Protein AF-0000000066667361 (afdb_homodimer)

Organism: Nocardia brasiliensis (strain ATCC 700358 / HUJEG-1) (NCBI:txid1133849)

Nearest PDB structures (foldseek):
  3crj-assembly1_B  TM=7.802E-01  e=1.945E-03  Haloarcula marismortui ATCC 43049
  6ho0-assembly1_A-2  TM=7.568E-01  e=1.945E-03  Mycobacterium tuberculosis H37Rv
  2q24-assembly1_B  TM=6.616E-01  e=4.080E-03  Streptomyces coelicolor A3(2)
  3vpr-assembly2_D  TM=6.464E-01  e=4.503E-03  Thermus thermophilus HB8
  4gct-assembly1_A  TM=7.715E-01  e=5.318E-02  Vibrio cholerae O1 biovar El Tor str. N16961

Radius of gyration: 20.18 Å; Cα contacts (8 Å, |Δi|>4): 434; chains: 2; bounding box: 47×64×43 Å

Solvent-accessible surface area (backbone atoms only — not comparable to full-atom values): 17750 Å² total; per-residue (Å²): 139,79,68,80,59,44,75,67,56,59,51,44,43,54,30,36,33,63,64,67,34,53,64,74,46,44,65,66,68,31,89,37,76,60,47,45,52,49,49,52,48,50,51,49,51,52,54,52,48,49,46,68,72,62,44,74,83,70,54,23,58,57,30,45,45,46,43,56,46,45,51,42,51,52,49,60,73,34,57,40,54,52,54,48,49,34,39,45,67,45,63,64,48,100,58,67,54,36,59,54,51,49,52,54,28,48,56,45,26,52,31,50,50,44,14,48,74,70,66,41,48,32,87,89,71,58,64,68,40,19,49,40,48,55,6,22,55,51,17,33,49,52,45,28,74,52,20,85,88,43,52,48,69,74,39,41,61,46,42,39,45,40,67,42,59,19,43,43,97,138,80,70,79,62,45,77,65,55,58,51,45,44,54,28,35,34,63,61,68,33,52,62,74,47,44,67,66,67,31,88,37,74,59,48,45,52,49,50,49,48,50,52,48,52,52,53,52,48,50,46,67,75,61,44,74,83,72,55,23,58,58,30,46,46,44,42,56,47,44,49,42,50,52,48,59,73,34,57,40,54,53,53,48,50,34,40,45,66,46,63,63,48,101,58,68,53,36,59,54,50,48,52,54,29,47,54,44,26,51,30,50,51,42,13,50,75,68,66,42,48,32,88,89,71,58,65,67,40,19,48,38,46,55,7,22,55,49,17,33,49,53,44,28,74,51,20,86,87,42,52,49,69,76,39,41,60,47,42,39,47,39,67,42,59,20,43,43,97

Foldseek 3Di:
DPPPCDPLNVLLLVLCVLLVNDSVVCVVPQVDSLSSLVVLVVSLLVQLVVQLVPLDDDFLLSSVLSSLLSNLVVCLVRVSSLVSVVVCVVVVHPDPVVVSLVVQLVSNQVSVVRNVVVVFFDPPDHSVLSNVLVVVLSVLSVCVVVDVVRHSNVCSVVSSCCSRVVGTD/DCPPCDPLNVLLLVLCVLLVNDSVVCVVPQVDSLSSLVVLVVSLLVQLVVQLVPLDDDFLLSSVLSSLLSNLVVCLVRVSSLVSVVVCVVVVHPDPVVVSLVVQLVSNQVSVVRNVVVVFFDPPDHSVLSNVLVVVLSVLSVCVVVDVVRHSNVCSVVSSCCSRVVGTD

Secondary structure (DSSP, 8-state):
------HHHHHHHHHHHHTT--HHHHHHH-SSHHHHHHHHHHHHHHHHHHHHHT--SS-HHHHHHHHHHHHHHHHHH-HHHHHHHHHHHHH--SS-HHHHHHHHHHHHHHHHHHHHHTT-BPTT--THHHHHHHHHHHHHHHHHHH-TT--TGGGHHHHHHHHTGGGB-/------HHHHHHHHHHHHTT--HHHHHHH-SSHHHHHHHHHHHHHHHHHHHHHT--SS-HHHHHHHHHHHHHHHHHH-HHHHHHHHHHHHH--SS-HHHHHHHHHHHHHHHHHHHHHTT-BPTT--THHHHHHHHHHHHHHHHHHH-TT--TGGGHHHHHHHHTGGGB-

Structure (mmCIF, N/CA/C/O backbone):
data_AF-0000000066667361-model_v1
#
loop_
_entity.id
_entity.type
_entity.pdbx_description
1 polymer 'Transcriptional regulator'
#
loop_
_atom_site.group_PDB
_atom_site.id
_atom_site.type_symbol
_atom_site.label_atom_id
_atom_site.label_alt_id
_atom_site.label_comp_id
_atom_site.label_asym_id
_atom_site.label_entity_id
_atom_site.label_seq_id
_atom_site.pdbx_PDB_ins_code
_atom_site.Cartn_x
_atom_site.Cartn_y
_atom_site.Cartn_z
_atom_site.occupancy
_atom_site.B_iso_or_equiv
_atom_site.auth_seq_id
_atom_site.auth_comp_id
_atom_site.auth_asym_id
_atom_site.auth_atom_id
_atom_site.pdbx_PDB_model_num
ATOM 1 N N . MET A 1 1 ? 2.643 33.094 24.469 1 21.34 1 MET A N 1
ATOM 2 C CA . MET A 1 1 ? 2.158 33.25 23.094 1 21.34 1 MET A CA 1
ATOM 3 C C . MET A 1 1 ? 2.682 32.094 22.219 1 21.34 1 MET A C 1
ATOM 5 O O . MET A 1 1 ? 2.512 32.125 21 1 21.34 1 MET A O 1
ATOM 9 N N . PHE A 1 2 ? 3.852 31.516 22.547 1 27.09 2 PHE A N 1
ATOM 10 C CA . PHE A 1 2 ? 4.797 30.438 22.25 1 27.09 2 PHE A CA 1
ATOM 11 C C . PHE A 1 2 ? 4.07 29.125 22.047 1 27.09 2 PHE A C 1
ATOM 13 O O . PHE A 1 2 ? 4.691 28.109 21.703 1 27.09 2 PHE A O 1
ATOM 20 N N . ALA A 1 3 ? 2.936 29.031 22.641 1 28.66 3 ALA A N 1
ATOM 21 C CA . ALA A 1 3 ? 2.279 27.797 23.062 1 28.66 3 ALA A CA 1
ATOM 22 C C . ALA A 1 3 ? 1.845 26.969 21.859 1 28.66 3 ALA A C 1
ATOM 24 O O . ALA A 1 3 ? 1.757 25.734 21.938 1 28.66 3 ALA A O 1
ATOM 25 N N . SER A 1 4 ? 1 27.547 21.141 1 29.33 4 SER A N 1
ATOM 26 C CA . SER A 1 4 ? 0.194 26.766 20.219 1 29.33 4 SER A CA 1
ATOM 27 C C . SER A 1 4 ? 1.062 26.125 19.141 1 29.33 4 SER A C 1
ATOM 29 O O . SER A 1 4 ? 0.908 26.438 17.953 1 29.33 4 SER A O 1
ATOM 31 N N . LYS A 1 5 ? 2.355 26.062 19.344 1 35.16 5 LYS A N 1
ATOM 32 C CA . LYS A 1 5 ? 3.408 25.422 18.562 1 35.16 5 LYS A CA 1
ATOM 33 C C . LYS A 1 5 ? 2.971 24.031 18.094 1 35.16 5 LYS A C 1
ATOM 35 O O . LYS A 1 5 ? 2.746 23.141 18.906 1 35.16 5 LYS A O 1
ATOM 40 N N . GLY A 1 6 ? 1.997 24.062 17.266 1 32.56 6 GLY A N 1
ATOM 41 C CA . GLY A 1 6 ? 1.158 22.969 16.797 1 32.56 6 GLY A CA 1
ATOM 42 C C . GLY A 1 6 ? 1.906 21.672 16.656 1 32.56 6 GLY A C 1
ATOM 43 O O . GLY A 1 6 ? 3.139 21.641 16.672 1 32.56 6 GLY A O 1
ATOM 44 N N . PHE A 1 7 ? 1.275 20.609 17.141 1 36.53 7 PHE A N 1
ATOM 45 C CA . PHE A 1 7 ? 1.725 19.234 17.109 1 36.53 7 PHE A CA 1
ATOM 46 C C . PHE A 1 7 ? 2.709 19.016 15.961 1 36.53 7 PHE A C 1
ATOM 48 O O . PHE A 1 7 ? 3.623 18.188 16.078 1 36.53 7 PHE A O 1
ATOM 55 N N . ALA A 1 8 ? 2.602 19.828 14.914 1 40.72 8 ALA A N 1
ATOM 56 C CA . ALA A 1 8 ? 3.477 19.766 13.75 1 40.72 8 ALA A CA 1
ATOM 57 C C . ALA A 1 8 ? 4.902 20.172 14.109 1 40.72 8 ALA A C 1
ATOM 59 O O . ALA A 1 8 ? 5.863 19.578 13.617 1 40.72 8 ALA A O 1
ATOM 60 N N . ALA A 1 9 ? 5.039 21.234 14.883 1 41.84 9 ALA A N 1
ATOM 61 C CA . ALA A 1 9 ? 6.371 21.766 15.156 1 41.84 9 ALA A CA 1
ATOM 62 C C . ALA A 1 9 ? 7.184 20.781 16 1 41.84 9 ALA A C 1
ATOM 64 O O . ALA A 1 9 ? 8.367 20.562 15.734 1 41.84 9 ALA A O 1
ATOM 65 N N . ALA A 1 10 ? 6.625 20.438 17.062 1 44.38 10 ALA A N 1
ATOM 66 C CA . ALA A 1 10 ? 7.379 19.594 17.984 1 44.38 10 ALA A CA 1
ATOM 67 C C . ALA A 1 10 ? 7.738 18.25 17.359 1 44.38 10 ALA A C 1
ATOM 69 O O . ALA A 1 10 ? 8.828 17.734 17.562 1 44.38 10 ALA A O 1
ATOM 70 N N . ARG A 1 11 ? 6.773 17.625 16.656 1 48.62 11 ARG A N 1
ATOM 71 C CA . ARG A 1 11 ? 7.008 16.328 16.016 1 48.62 11 ARG A CA 1
ATOM 72 C C . ARG A 1 11 ? 8.086 16.438 14.945 1 48.62 11 ARG A C 1
ATOM 74 O O . ARG A 1 11 ? 8.805 15.469 14.688 1 48.62 11 ARG A O 1
ATOM 81 N N . ILE A 1 12 ? 8.266 17.609 14.422 1 46.5 12 ILE A N 1
ATOM 82 C CA . ILE A 1 12 ? 9.328 17.844 13.453 1 46.5 12 ILE A CA 1
ATOM 83 C C . ILE A 1 12 ? 10.688 17.719 14.141 1 46.5 12 ILE A C 1
ATOM 85 O O . ILE A 1 12 ? 11.633 17.172 13.562 1 46.5 12 ILE A O 1
ATOM 89 N N . GLU A 1 13 ? 10.625 18.297 15.352 1 46.84 13 GLU A N 1
ATOM 90 C CA . GLU A 1 13 ? 11.898 18.203 16.062 1 46.84 13 GLU A CA 1
ATOM 91 C C . GLU A 1 13 ? 12.281 16.75 16.328 1 46.84 13 GLU A C 1
ATOM 93 O O . GLU A 1 13 ? 13.445 16.375 16.172 1 46.84 13 GLU A O 1
ATOM 98 N N . ASP A 1 14 ? 11.414 16.016 16.781 1 46.41 14 ASP A N 1
ATOM 99 C CA . ASP A 1 14 ? 11.672 14.609 17.109 1 46.41 14 ASP A CA 1
ATOM 100 C C . ASP A 1 14 ? 11.961 13.805 15.844 1 46.41 14 ASP A C 1
ATOM 102 O O . ASP A 1 14 ? 12.828 12.93 15.844 1 46.41 14 ASP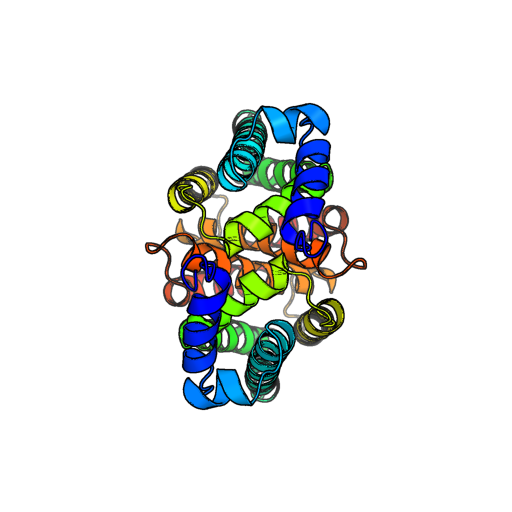 A O 1
ATOM 106 N N . VAL A 1 15 ? 11.297 14.102 14.82 1 46.41 15 VAL A N 1
ATOM 107 C CA . VAL A 1 15 ? 11.539 13.438 13.547 1 46.41 15 VAL A CA 1
ATOM 108 C C . VAL A 1 15 ? 12.922 13.82 13.023 1 46.41 15 VAL A C 1
ATOM 110 O O . VAL A 1 15 ? 13.648 12.977 12.5 1 46.41 15 VAL A O 1
ATOM 113 N N . ALA A 1 16 ? 13.195 15.125 13.172 1 46.12 16 ALA A N 1
ATOM 114 C CA . ALA A 1 16 ? 14.516 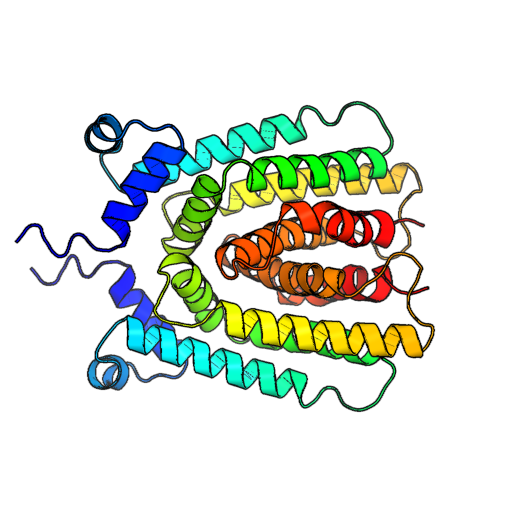15.594 12.766 1 46.12 16 ALA A CA 1
ATOM 115 C C . ALA A 1 16 ? 15.609 14.898 13.562 1 46.12 16 ALA A C 1
ATOM 117 O O . ALA A 1 16 ? 16.641 14.5 13 1 46.12 16 ALA A O 1
ATOM 118 N N . ALA A 1 17 ? 15.367 14.883 14.797 1 45.88 17 ALA A N 1
ATOM 119 C CA . ALA A 1 17 ? 16.359 14.203 15.633 1 45.88 17 ALA A CA 1
ATOM 120 C C . ALA A 1 17 ? 16.5 12.734 15.227 1 45.88 17 ALA A C 1
ATOM 122 O O . ALA A 1 17 ? 17.609 12.211 15.164 1 45.88 17 ALA A O 1
ATOM 123 N N . ALA A 1 18 ? 15.438 12.125 15.047 1 45.53 18 ALA A N 1
ATOM 124 C CA . ALA A 1 18 ? 15.438 10.703 14.688 1 45.53 18 ALA A CA 1
ATOM 125 C C . ALA A 1 18 ? 16.062 10.492 13.312 1 45.53 18 ALA A C 1
ATOM 127 O O . ALA A 1 18 ? 16.625 9.43 13.039 1 45.53 18 ALA A O 1
ATOM 128 N N . ALA A 1 19 ? 15.867 11.414 12.516 1 44.97 19 ALA A N 1
ATOM 129 C CA . ALA A 1 19 ? 16.547 11.391 11.227 1 44.97 19 ALA A CA 1
ATOM 130 C C . ALA A 1 19 ? 18.031 11.734 11.375 1 44.97 19 ALA A C 1
ATOM 132 O O . ALA A 1 19 ? 18.75 11.859 10.383 1 44.97 19 ALA A O 1
ATOM 133 N N . GLY A 1 20 ? 18.406 11.75 12.664 1 43.38 20 GLY A N 1
ATOM 134 C CA . GLY A 1 20 ? 19.797 12.062 12.961 1 43.38 20 GLY A CA 1
ATOM 135 C C . GLY A 1 20 ? 20.109 13.547 12.883 1 43.38 20 GLY A C 1
ATOM 136 O O . GLY A 1 20 ? 21.266 13.938 12.781 1 43.38 20 GLY A O 1
ATOM 137 N N . ILE A 1 21 ? 19.109 14.25 12.711 1 41.12 21 ILE A N 1
ATOM 138 C CA . ILE A 1 21 ? 19.391 15.68 12.711 1 41.12 21 ILE A CA 1
ATOM 139 C C . ILE A 1 21 ? 19.359 16.219 14.148 1 41.12 21 ILE A C 1
ATOM 141 O O . ILE A 1 21 ? 18.406 15.961 14.883 1 41.12 21 ILE A O 1
ATOM 145 N N . ALA A 1 22 ? 20.406 16.688 14.797 1 40.03 22 ALA A N 1
ATOM 146 C CA . ALA A 1 22 ? 20.562 17.266 16.125 1 40.03 22 ALA A CA 1
ATOM 147 C C . ALA A 1 22 ? 19.5 18.344 16.375 1 40.03 22 ALA A C 1
ATOM 149 O O . ALA A 1 22 ? 19.172 19.125 15.477 1 40.03 22 ALA A O 1
ATOM 150 N N . LYS A 1 23 ? 18.797 18.266 17.5 1 42.16 23 LYS A N 1
ATOM 151 C CA . LYS A 1 23 ? 17.766 19.172 17.984 1 42.16 23 LYS A CA 1
ATOM 152 C C . LYS A 1 23 ? 18.125 20.625 17.688 1 42.16 23 LYS A C 1
ATOM 154 O O . LYS A 1 23 ? 17.281 21.406 17.219 1 42.16 23 LYS A O 1
ATOM 159 N N . GLY A 1 24 ? 19.219 21.062 18.266 1 40.72 24 GLY A N 1
ATOM 160 C CA . GLY A 1 24 ? 19.75 22.406 18.125 1 40.72 24 GLY A CA 1
ATOM 161 C C . GLY A 1 24 ? 19.953 22.812 16.672 1 40.72 24 GLY A C 1
ATOM 162 O O . GLY A 1 24 ? 19.766 23.984 16.328 1 40.72 24 GLY A O 1
ATOM 163 N N . SER A 1 25 ? 20.438 21.938 15.898 1 38.28 25 SER A N 1
ATOM 164 C CA . SER A 1 25 ? 20.75 22.219 14.5 1 38.28 25 SER A CA 1
ATOM 165 C C . SER A 1 25 ? 19.5 22.234 13.641 1 38.28 25 SER A C 1
ATOM 167 O O . SER A 1 25 ? 19.5 22.781 12.539 1 38.28 25 SER A O 1
ATOM 169 N N . VAL A 1 26 ? 18.547 21.516 13.969 1 42.03 26 VAL A N 1
ATOM 170 C CA . VAL A 1 26 ? 17.266 21.531 13.266 1 42.03 26 VAL A CA 1
ATOM 171 C C . VAL A 1 26 ? 16.688 22.938 13.289 1 42.03 26 VAL A C 1
ATOM 173 O O . VAL A 1 26 ? 16.141 23.406 12.289 1 42.03 26 VAL A O 1
ATOM 176 N N . TYR A 1 27 ? 16.688 23.516 14.422 1 42.41 27 TYR A N 1
ATOM 177 C CA . TYR A 1 27 ? 16.328 24.938 14.469 1 42.41 27 TYR A CA 1
ATOM 178 C C . TYR A 1 27 ? 17.25 25.766 13.586 1 42.41 27 TYR A C 1
ATOM 180 O O . TYR A 1 27 ? 16.828 26.766 13.008 1 42.41 27 TYR A O 1
ATOM 188 N N . LEU A 1 28 ? 18.453 25.547 13.82 1 39.16 28 LEU A N 1
ATOM 189 C CA . LEU A 1 28 ? 19.422 26.406 13.164 1 39.16 28 LEU A CA 1
ATOM 190 C C . LEU A 1 28 ? 19.484 26.125 11.664 1 39.16 28 LEU A C 1
ATOM 192 O O . LEU A 1 28 ? 19.688 27.031 10.859 1 39.16 28 LEU A O 1
ATOM 196 N N . TYR A 1 29 ? 19.562 24.812 11.328 1 42.78 29 TYR A N 1
ATOM 197 C CA . TYR A 1 29 ? 19.906 24.531 9.93 1 42.78 29 TYR A CA 1
ATOM 198 C C . TYR A 1 29 ? 18.641 24.469 9.078 1 42.78 29 TYR A C 1
ATOM 200 O O . TYR A 1 29 ? 18.688 24.75 7.875 1 42.78 29 TYR A O 1
ATOM 208 N N . PHE A 1 30 ? 17.453 23.828 9.609 1 50.88 30 PHE A N 1
ATOM 209 C CA . PHE A 1 30 ? 16.422 23.891 8.578 1 50.88 30 PHE A CA 1
ATOM 210 C C . PHE A 1 30 ? 15.516 25.109 8.773 1 50.88 30 PHE A C 1
ATOM 212 O O . PHE A 1 30 ? 14.805 25.188 9.773 1 50.88 30 PHE A O 1
ATOM 219 N N . ASP A 1 31 ? 15.742 26.203 8.18 1 55.09 31 ASP A N 1
ATOM 220 C CA . ASP A 1 31 ? 15.141 27.531 8.133 1 55.09 31 ASP A CA 1
ATOM 221 C C . ASP A 1 31 ? 13.617 27.453 8.078 1 55.09 31 ASP A C 1
ATOM 223 O O . ASP A 1 31 ? 12.922 28.375 8.484 1 55.09 31 ASP A O 1
ATOM 227 N N . SER A 1 32 ? 13.086 26.078 7.547 1 64.25 32 SER A N 1
ATOM 228 C CA . SER A 1 32 ? 11.641 25.969 7.414 1 64.25 32 SER A CA 1
ATOM 229 C C . SER A 1 32 ? 11.195 24.5 7.508 1 64.25 32 SER A C 1
ATOM 231 O O . SER A 1 32 ? 12.008 23.594 7.344 1 64.25 32 SER A O 1
ATOM 233 N N . ARG A 1 33 ? 10.156 24.281 8.07 1 68.19 33 ARG A N 1
ATOM 234 C CA . ARG A 1 33 ? 9.531 22.969 8.062 1 68.19 33 ARG A CA 1
ATOM 235 C C . ARG A 1 33 ? 9.75 22.266 6.73 1 68.19 33 ARG A C 1
ATOM 237 O O . ARG A 1 33 ? 10.031 21.062 6.691 1 68.19 33 ARG A O 1
ATOM 244 N N . ASP A 1 34 ? 9.773 23.047 5.758 1 70 34 ASP A N 1
ATOM 245 C CA . ASP A 1 34 ? 9.945 22.5 4.418 1 70 34 ASP A CA 1
ATOM 246 C C . ASP A 1 34 ? 11.367 21.984 4.207 1 70 34 ASP A C 1
ATOM 248 O O . ASP A 1 34 ? 11.562 20.953 3.578 1 70 34 ASP A O 1
ATOM 252 N N . ALA A 1 35 ? 12.242 22.703 4.734 1 70.75 35 ALA A N 1
ATOM 253 C CA . ALA A 1 35 ? 13.641 22.297 4.598 1 70.75 35 ALA A CA 1
ATOM 254 C C . ALA A 1 35 ? 13.914 21.016 5.379 1 70.75 35 ALA A C 1
ATOM 256 O O . ALA A 1 35 ? 14.664 20.156 4.918 1 70.75 35 ALA A O 1
ATOM 257 N N . LEU A 1 36 ? 13.281 20.875 6.48 1 71.56 36 LEU A N 1
ATOM 258 C CA . LEU A 1 36 ? 13.43 19.688 7.301 1 71.56 36 LEU A CA 1
ATOM 259 C C . LEU A 1 36 ? 12.82 18.469 6.609 1 71.56 36 LEU A C 1
ATOM 261 O O . LEU A 1 36 ? 13.43 17.406 6.559 1 71.56 36 LEU A O 1
ATOM 265 N N . LEU A 1 37 ? 11.695 18.703 6.055 1 73.44 37 LEU A N 1
ATOM 266 C CA . LEU A 1 37 ? 11.008 17.625 5.352 1 73.44 37 LEU A CA 1
ATOM 267 C C . LEU A 1 37 ? 11.805 17.172 4.137 1 73.44 37 LEU A C 1
ATOM 269 O O . LEU A 1 37 ? 11.922 15.977 3.873 1 73.44 37 LEU A O 1
ATOM 273 N N . SER A 1 38 ? 12.383 18.172 3.543 1 74.25 38 SER A N 1
ATOM 274 C CA . SER A 1 38 ? 13.195 17.859 2.373 1 74.25 38 SER A CA 1
ATOM 275 C C . SER A 1 38 ? 14.438 17.062 2.76 1 74.25 38 SER A C 1
ATOM 277 O O . SER A 1 38 ? 14.812 16.109 2.068 1 74.25 38 SER A O 1
ATOM 279 N N . GLY A 1 39 ? 14.992 17.406 3.809 1 73.88 39 GLY A N 1
ATOM 280 C CA . GLY A 1 39 ? 16.188 16.719 4.277 1 73.88 39 GLY A CA 1
ATOM 281 C C . GLY A 1 39 ? 15.922 15.273 4.68 1 73.88 39 GLY A C 1
ATOM 282 O O . GLY A 1 39 ? 16.688 14.375 4.336 1 73.88 39 GLY A O 1
ATOM 283 N N . VAL A 1 40 ? 14.891 15.086 5.379 1 72.25 40 VAL A N 1
ATOM 284 C CA . VAL A 1 40 ? 14.523 13.742 5.809 1 72.25 40 VAL A CA 1
ATOM 285 C C . VAL A 1 40 ? 14.188 12.883 4.594 1 72.25 40 VAL A C 1
ATOM 287 O O . VAL A 1 40 ? 14.602 11.727 4.512 1 72.25 40 VAL A O 1
ATOM 290 N N . PHE A 1 41 ? 13.539 13.453 3.703 1 75.06 41 PHE A N 1
ATOM 291 C CA . PHE A 1 41 ? 13.18 12.75 2.48 1 75.06 41 PHE A CA 1
ATOM 292 C C . PHE A 1 41 ? 14.43 12.352 1.698 1 75.06 41 PHE A C 1
ATOM 294 O O . PHE A 1 41 ? 14.523 11.234 1.2 1 75.06 41 PHE A O 1
ATOM 301 N N . GLU A 1 42 ? 15.305 13.289 1.578 1 76.88 42 GLU A N 1
ATOM 302 C CA . GLU A 1 42 ? 16.547 13.016 0.852 1 76.88 42 GLU A CA 1
ATOM 303 C C . GLU A 1 42 ? 17.344 11.906 1.521 1 76.88 42 GLU A C 1
ATOM 305 O O . GLU A 1 42 ? 17.953 11.078 0.842 1 76.88 42 GLU A O 1
ATOM 310 N N . SER A 1 43 ? 17.328 11.938 2.812 1 78.56 43 SER A N 1
ATOM 311 C CA . SER A 1 43 ? 18.031 10.891 3.553 1 78.56 43 SER A CA 1
ATOM 312 C C . SER A 1 43 ? 17.391 9.523 3.293 1 78.56 43 SER A C 1
ATOM 314 O O . SER A 1 43 ? 18.109 8.539 3.074 1 78.56 43 SER A O 1
ATOM 316 N N . TYR A 1 44 ? 16.109 9.484 3.24 1 78.12 44 TYR A N 1
ATOM 317 C CA . TYR A 1 44 ? 15.398 8.25 2.949 1 78.12 44 TYR A CA 1
ATOM 318 C C . TYR A 1 44 ? 15.672 7.781 1.526 1 78.12 44 TYR A C 1
ATOM 320 O O . TYR A 1 44 ? 15.914 6.594 1.293 1 78.12 44 TYR A O 1
ATOM 328 N N . SER A 1 45 ? 15.594 8.703 0.639 1 81.44 45 SER A N 1
ATOM 329 C CA . SER A 1 45 ? 15.836 8.383 -0.763 1 81.44 45 SER A CA 1
ATOM 330 C C . SER A 1 45 ? 17.234 7.797 -0.96 1 81.44 45 SER A C 1
ATOM 332 O O . SER A 1 45 ? 17.406 6.844 -1.723 1 81.44 45 SER A O 1
ATOM 334 N N . ALA A 1 46 ? 18.172 8.375 -0.23 1 85.56 46 ALA A N 1
ATOM 335 C CA . ALA A 1 46 ? 19.547 7.895 -0.343 1 85.56 46 ALA A CA 1
ATOM 336 C C . ALA A 1 46 ? 19.688 6.484 0.222 1 85.56 46 ALA A C 1
ATOM 338 O O . ALA A 1 46 ? 20.391 5.645 -0.349 1 85.56 46 ALA A O 1
ATOM 339 N N . ARG A 1 47 ? 19.062 6.207 1.301 1 85.38 47 ARG A N 1
ATOM 340 C CA . ARG A 1 47 ? 19.109 4.887 1.916 1 85.38 47 ARG A CA 1
ATOM 341 C C . ARG A 1 47 ? 18.422 3.846 1.042 1 85.38 47 ARG A C 1
ATOM 343 O O . ARG A 1 47 ? 18.922 2.729 0.887 1 85.38 47 ARG A O 1
ATOM 350 N N . ALA A 1 48 ? 17.281 4.223 0.49 1 86.25 48 ALA A N 1
ATOM 351 C CA . ALA A 1 48 ? 16.578 3.324 -0.416 1 86.25 48 ALA A CA 1
ATOM 352 C C . ALA A 1 48 ? 17.406 3.029 -1.662 1 86.25 48 ALA A C 1
ATOM 354 O O . ALA A 1 48 ? 17.422 1.9 -2.156 1 86.25 48 ALA A O 1
ATOM 355 N N . ALA A 1 49 ? 18.109 4.074 -2.109 1 88.38 49 ALA A N 1
ATOM 356 C CA . ALA A 1 49 ? 18.984 3.908 -3.266 1 88.38 49 ALA A CA 1
ATOM 357 C C . ALA A 1 49 ? 20.109 2.926 -2.963 1 88.38 49 ALA A C 1
ATOM 359 O O . ALA A 1 49 ? 20.531 2.172 -3.842 1 88.38 49 ALA A O 1
ATOM 360 N N . THR A 1 50 ? 20.531 2.963 -1.748 1 90.81 50 THR A N 1
ATOM 361 C CA . THR A 1 50 ? 21.562 2.029 -1.345 1 90.81 50 THR A CA 1
ATOM 362 C C . THR A 1 50 ? 21.062 0.591 -1.397 1 90.81 50 THR A C 1
ATOM 364 O O . THR A 1 50 ? 21.766 -0.306 -1.86 1 90.81 50 THR A O 1
ATOM 367 N N . VAL A 1 51 ? 19.859 0.349 -0.954 1 92.19 51 VAL A N 1
ATOM 368 C CA . VAL A 1 51 ? 19.266 -0.98 -1.029 1 92.19 51 VAL A CA 1
ATOM 369 C C . VAL A 1 51 ? 19.156 -1.416 -2.488 1 92.19 51 VAL A C 1
ATOM 371 O O . VAL A 1 51 ? 19.531 -2.541 -2.836 1 92.19 51 VAL A O 1
ATOM 374 N N . LEU A 1 52 ? 18.734 -0.494 -3.328 1 89.25 52 LEU A N 1
ATOM 375 C CA . LEU A 1 52 ? 18.547 -0.76 -4.75 1 89.25 52 LEU A CA 1
ATOM 376 C C . LEU A 1 52 ? 19.859 -1.091 -5.422 1 89.25 52 LEU A C 1
ATOM 378 O O . LEU A 1 52 ? 19.922 -1.932 -6.324 1 89.25 52 LEU A O 1
ATOM 382 N N . GLY A 1 53 ? 20.922 -0.422 -5.008 1 89.94 53 GLY A N 1
ATOM 383 C CA . GLY A 1 53 ? 22.234 -0.583 -5.617 1 89.94 53 GLY A CA 1
ATOM 384 C C . GLY A 1 53 ? 22.953 -1.839 -5.16 1 89.94 53 GLY A C 1
ATOM 385 O O . GLY A 1 53 ? 23.953 -2.236 -5.758 1 89.94 53 GLY A O 1
ATOM 386 N N . ASP A 1 54 ? 22.375 -2.535 -4.109 1 92.25 54 ASP A N 1
ATOM 387 C CA . ASP A 1 54 ? 23.094 -3.645 -3.504 1 92.25 54 ASP A CA 1
ATOM 388 C C . ASP A 1 54 ? 22.266 -4.926 -3.531 1 92.25 54 ASP A C 1
ATOM 390 O O . ASP A 1 54 ? 22.266 -5.688 -2.561 1 92.25 54 ASP A O 1
ATOM 394 N N . LEU A 1 55 ? 21.562 -5.148 -4.602 1 95.12 55 LEU A N 1
ATOM 395 C CA . LEU A 1 55 ? 20.703 -6.324 -4.676 1 95.12 55 LEU A CA 1
ATOM 396 C C . LEU A 1 55 ? 21.516 -7.559 -5.082 1 95.12 55 LEU A C 1
ATOM 398 O O . LEU A 1 55 ? 21.031 -8.688 -4.938 1 95.12 55 LEU A O 1
ATOM 402 N N . GLY A 1 56 ? 22.781 -7.352 -5.516 1 94.38 56 GLY A N 1
ATOM 403 C CA . GLY A 1 56 ? 23.656 -8.453 -5.902 1 94.38 56 GLY A CA 1
ATOM 404 C C . GLY A 1 56 ? 23.203 -9.148 -7.172 1 94.38 56 GLY A C 1
ATOM 405 O O . GLY A 1 56 ? 22.438 -8.586 -7.957 1 94.38 56 GLY A O 1
ATOM 406 N N . GLU A 1 57 ? 23.797 -10.336 -7.414 1 95.56 57 GLU A N 1
ATOM 407 C CA . GLU A 1 57 ? 23.484 -11.133 -8.602 1 95.56 57 GLU A CA 1
ATOM 408 C C . GLU A 1 57 ? 22.328 -12.094 -8.344 1 95.56 57 GLU A C 1
ATOM 410 O O . GLU A 1 57 ? 22.016 -12.391 -7.188 1 95.56 57 GLU A O 1
ATOM 415 N N . GLY A 1 58 ? 21.656 -12.461 -9.422 1 96.5 58 GLY A N 1
ATOM 416 C CA . GLY A 1 58 ? 20.562 -13.422 -9.328 1 96.5 58 GLY A CA 1
ATOM 417 C C . GLY A 1 58 ? 19.453 -13.172 -10.328 1 96.5 58 GLY A C 1
ATOM 418 O O . GLY A 1 58 ? 19.531 -12.227 -11.117 1 96.5 58 GLY A O 1
ATOM 419 N N . SER A 1 59 ? 18.5 -14.086 -10.242 1 97.62 59 SER A N 1
ATOM 420 C CA . SER A 1 59 ? 17.344 -13.945 -11.117 1 97.62 59 SER A CA 1
ATOM 421 C C . SER A 1 59 ? 16.516 -12.719 -10.75 1 97.62 59 SER A C 1
ATOM 423 O O . SER A 1 59 ? 16.703 -12.133 -9.68 1 97.62 59 SER A O 1
ATOM 425 N N . GLY A 1 60 ? 15.664 -12.266 -11.609 1 97.75 60 GLY A N 1
ATOM 426 C CA . GLY A 1 60 ? 14.797 -11.133 -11.359 1 97.75 60 GLY A CA 1
ATOM 427 C C . GLY A 1 60 ? 14 -11.258 -10.078 1 97.75 60 GLY A C 1
ATOM 428 O O . GLY A 1 60 ? 13.969 -10.336 -9.258 1 97.75 60 GLY A O 1
ATOM 429 N N . LEU A 1 61 ? 13.461 -12.438 -9.875 1 98.25 61 LEU A N 1
ATOM 430 C CA . LEU A 1 61 ? 12.609 -12.609 -8.711 1 98.25 61 LEU A CA 1
ATOM 431 C C . LEU A 1 61 ? 13.438 -12.75 -7.441 1 98.25 61 LEU A C 1
ATOM 433 O O . LEU A 1 61 ? 13.008 -12.32 -6.363 1 98.25 61 LEU A O 1
ATOM 437 N N . THR A 1 62 ? 14.656 -13.32 -7.531 1 98.12 62 THR A N 1
ATOM 438 C CA . THR A 1 62 ? 15.555 -13.359 -6.383 1 98.12 62 THR A CA 1
ATOM 439 C C . THR A 1 62 ? 15.938 -11.953 -5.945 1 98.12 62 THR A C 1
ATOM 441 O O . THR A 1 62 ? 15.898 -11.633 -4.754 1 98.12 62 THR A O 1
ATOM 444 N N . ARG A 1 63 ? 16.234 -11.148 -6.91 1 98.19 63 ARG A N 1
ATOM 445 C CA . ARG A 1 63 ? 16.609 -9.773 -6.621 1 98.19 63 ARG A CA 1
ATOM 446 C C . ARG A 1 63 ? 15.406 -8.961 -6.137 1 98.19 63 ARG A C 1
ATOM 448 O O . ARG A 1 63 ? 15.547 -8.094 -5.277 1 98.19 63 ARG A O 1
ATOM 455 N N . LEU A 1 64 ? 14.242 -9.25 -6.672 1 98.31 64 LEU A N 1
ATOM 456 C CA . LEU A 1 64 ? 13.039 -8.586 -6.188 1 98.31 64 LEU A CA 1
ATOM 457 C C . LEU A 1 64 ? 12.758 -8.953 -4.734 1 98.31 64 LEU A C 1
ATOM 459 O O . LEU A 1 64 ? 12.359 -8.102 -3.938 1 98.31 64 LEU A O 1
ATOM 463 N N . THR A 1 65 ? 12.992 -10.211 -4.371 1 98.56 65 THR A N 1
ATOM 464 C CA . THR A 1 65 ? 12.859 -10.648 -2.986 1 98.56 65 THR A CA 1
ATOM 465 C C . THR A 1 65 ? 13.789 -9.859 -2.074 1 98.56 65 THR A C 1
ATOM 467 O O . THR A 1 65 ? 13.367 -9.367 -1.026 1 98.56 65 THR A O 1
ATOM 470 N N . ARG A 1 66 ? 14.969 -9.672 -2.502 1 98.19 66 ARG A N 1
ATOM 471 C CA . ARG A 1 66 ? 15.953 -8.93 -1.718 1 98.19 66 ARG A CA 1
ATOM 472 C C . ARG A 1 66 ? 15.562 -7.465 -1.599 1 98.19 66 ARG A C 1
ATOM 474 O O . ARG A 1 66 ? 15.758 -6.848 -0.55 1 98.19 66 ARG A O 1
ATOM 481 N N . LEU A 1 67 ? 15.039 -6.945 -2.662 1 97.75 67 LEU A N 1
ATOM 482 C CA . LEU A 1 67 ? 14.594 -5.559 -2.627 1 97.75 67 LEU A CA 1
ATOM 483 C C . LEU A 1 67 ? 13.469 -5.371 -1.617 1 97.75 67 LEU A C 1
ATOM 485 O O . LEU A 1 67 ? 13.531 -4.473 -0.772 1 97.75 67 LEU A O 1
ATOM 489 N N . VAL A 1 68 ? 12.453 -6.25 -1.674 1 98 68 VAL A N 1
ATOM 490 C CA . VAL A 1 68 ? 11.305 -6.152 -0.778 1 98 68 VAL A CA 1
ATOM 491 C C . VAL A 1 68 ? 11.766 -6.289 0.671 1 98 68 VAL A C 1
ATOM 493 O O . VAL A 1 68 ? 11.445 -5.445 1.513 1 98 68 VAL A O 1
ATOM 496 N N . ARG A 1 69 ? 12.594 -7.254 0.955 1 97.88 69 ARG A N 1
ATOM 497 C CA . ARG A 1 69 ? 13.078 -7.473 2.314 1 97.88 69 ARG A CA 1
ATOM 498 C C . ARG A 1 69 ? 13.977 -6.324 2.768 1 97.88 69 ARG A C 1
ATOM 500 O O . ARG A 1 69 ? 13.891 -5.879 3.914 1 97.88 69 ARG A O 1
ATOM 507 N N . GLY A 1 70 ? 14.852 -5.863 1.871 1 96.31 70 GLY A N 1
ATOM 508 C CA . GLY A 1 70 ? 15.75 -4.766 2.193 1 96.31 70 GLY A CA 1
ATOM 509 C C . GLY A 1 70 ? 15.023 -3.477 2.527 1 96.31 70 GLY A C 1
ATOM 510 O O . GLY A 1 70 ? 15.383 -2.787 3.484 1 96.31 70 GLY A O 1
ATOM 511 N N . ILE A 1 71 ? 14.023 -3.156 1.761 1 95.06 71 ILE A N 1
ATOM 512 C CA . ILE A 1 71 ? 13.266 -1.931 1.988 1 95.06 71 ILE A CA 1
ATOM 513 C C . ILE A 1 71 ? 12.461 -2.055 3.279 1 95.06 71 ILE A C 1
ATOM 515 O O . ILE A 1 71 ? 12.391 -1.109 4.07 1 95.06 71 ILE A O 1
ATOM 519 N N . VAL A 1 72 ? 11.836 -3.195 3.537 1 96.12 72 VAL A N 1
ATOM 520 C CA . VAL A 1 72 ? 11.086 -3.426 4.77 1 96.12 72 VAL A CA 1
ATOM 521 C C . VAL A 1 72 ? 12 -3.256 5.973 1 96.12 72 VAL A C 1
ATOM 523 O O . VAL A 1 72 ? 11.648 -2.582 6.945 1 96.12 72 VAL A O 1
ATOM 526 N N . ASP A 1 73 ? 13.188 -3.816 5.879 1 94.81 73 ASP A N 1
ATOM 527 C CA . ASP A 1 73 ? 14.148 -3.703 6.969 1 94.81 73 ASP A CA 1
ATOM 528 C C . ASP A 1 73 ? 14.562 -2.248 7.188 1 94.81 73 ASP A C 1
ATOM 530 O O . ASP A 1 73 ? 14.656 -1.794 8.328 1 94.81 73 ASP A O 1
ATOM 534 N N . LEU A 1 74 ? 14.773 -1.576 6.125 1 91.06 74 LEU A N 1
ATOM 535 C CA . LEU A 1 74 ? 15.164 -0.172 6.191 1 91.06 74 LEU A CA 1
ATOM 536 C C . LEU A 1 74 ? 14.078 0.662 6.863 1 91.06 74 LEU A C 1
ATOM 538 O O . LEU A 1 74 ? 14.359 1.443 7.773 1 91.06 74 LEU A O 1
ATOM 542 N N . LEU A 1 75 ? 12.859 0.469 6.43 1 90.19 75 LEU A N 1
ATOM 543 C CA . LEU A 1 75 ? 11.742 1.236 6.957 1 90.19 75 LEU A CA 1
ATOM 544 C C . LEU A 1 75 ? 11.469 0.88 8.414 1 90.19 75 LEU A C 1
ATOM 546 O O . LEU A 1 75 ? 11.18 1.759 9.227 1 90.19 75 LEU A O 1
ATOM 550 N N . ALA A 1 76 ? 11.586 -0.396 8.75 1 91.38 76 ALA A N 1
ATOM 551 C CA . ALA A 1 76 ? 11.328 -0.864 10.109 1 91.38 76 ALA A CA 1
ATOM 552 C C . ALA A 1 76 ? 12.391 -0.352 11.07 1 91.38 76 ALA A C 1
ATOM 554 O O . ALA A 1 76 ? 12.109 -0.13 12.25 1 91.38 76 ALA A O 1
ATOM 555 N N . ALA A 1 77 ? 13.539 -0.109 10.547 1 88.94 77 ALA A N 1
ATOM 556 C CA . ALA A 1 77 ? 14.664 0.317 11.383 1 88.94 77 ALA A CA 1
ATOM 557 C C . ALA A 1 77 ? 14.617 1.82 11.641 1 88.94 77 ALA A C 1
ATOM 559 O O . ALA A 1 77 ? 15.289 2.322 12.547 1 88.94 77 ALA A O 1
ATOM 560 N N . HIS A 1 78 ? 13.766 2.523 10.836 1 82.56 78 HIS A N 1
ATOM 561 C CA . HIS A 1 78 ? 13.719 3.979 10.945 1 82.56 78 HIS A CA 1
ATOM 562 C C . HIS A 1 78 ? 12.281 4.48 11.016 1 82.56 78 HIS A C 1
ATOM 564 O O . HIS A 1 78 ? 11.828 5.211 10.125 1 82.56 78 HIS A O 1
ATOM 570 N N . PRO A 1 79 ? 11.625 4.234 12.062 1 76.12 79 PRO A N 1
ATOM 571 C CA . PRO A 1 79 ? 10.211 4.605 12.164 1 76.12 79 PRO A CA 1
ATOM 572 C C . PRO A 1 79 ? 9.992 6.117 12.133 1 76.12 79 PRO A C 1
ATOM 574 O O . PRO A 1 79 ? 8.953 6.586 11.656 1 76.12 79 PRO A O 1
ATOM 577 N N . ASP A 1 80 ? 10.969 6.801 12.547 1 71.06 80 ASP A N 1
ATOM 578 C CA . ASP A 1 80 ? 10.844 8.258 12.539 1 71.06 80 ASP A CA 1
ATOM 579 C C . ASP A 1 80 ? 10.836 8.797 11.109 1 71.06 80 ASP A C 1
ATOM 581 O O . ASP A 1 80 ? 10.125 9.766 10.812 1 71.06 80 ASP A O 1
ATOM 585 N N . HIS A 1 81 ? 11.531 8.156 10.258 1 70.62 81 HIS A N 1
ATOM 586 C CA . HIS A 1 81 ? 11.539 8.547 8.852 1 70.62 81 HIS A CA 1
ATOM 587 C C . HIS A 1 81 ? 10.188 8.266 8.203 1 70.62 81 HIS A C 1
ATOM 589 O O . HIS A 1 81 ? 9.711 9.07 7.395 1 70.62 81 HIS A O 1
ATOM 595 N N . ALA A 1 82 ? 9.617 7.199 8.719 1 71.5 82 ALA A N 1
ATOM 596 C CA . ALA A 1 82 ? 8.312 6.82 8.18 1 71.5 82 ALA A CA 1
ATOM 597 C C . ALA A 1 82 ? 7.246 7.84 8.562 1 71.5 82 ALA A C 1
ATOM 599 O O . ALA A 1 82 ? 6.387 8.18 7.738 1 71.5 82 ALA A O 1
ATOM 600 N N . ARG A 1 83 ? 7.375 8.336 9.695 1 74.06 83 ARG A N 1
ATOM 601 C CA . ARG A 1 83 ? 6.43 9.352 10.141 1 74.06 83 ARG A CA 1
ATOM 602 C C . ARG A 1 83 ? 6.594 10.641 9.344 1 74.06 83 ARG A C 1
ATOM 604 O O . ARG A 1 83 ? 5.609 11.305 9.016 1 74.06 83 ARG A O 1
ATOM 611 N N . VAL A 1 84 ? 7.789 10.953 8.992 1 73.69 84 VAL A N 1
ATOM 612 C CA . VAL A 1 84 ? 8.07 12.133 8.188 1 73.69 84 VAL A CA 1
ATOM 613 C C . VAL A 1 84 ? 7.461 11.969 6.793 1 73.69 84 VAL A C 1
ATOM 615 O O . VAL A 1 84 ? 6.957 12.93 6.211 1 73.69 84 VAL A O 1
ATOM 618 N N . LEU A 1 85 ? 7.43 10.727 6.336 1 75.38 85 LEU A N 1
ATOM 619 C CA . LEU A 1 85 ? 6.844 10.453 5.027 1 75.38 85 LEU A CA 1
ATOM 620 C C . LEU A 1 85 ? 5.348 10.75 5.031 1 75.38 85 LEU A C 1
ATOM 622 O O . LEU A 1 85 ? 4.82 11.32 4.07 1 75.38 85 LEU A O 1
ATOM 626 N N . LEU A 1 86 ? 4.754 10.438 6.102 1 75.31 86 LEU A N 1
ATOM 627 C CA . LEU A 1 86 ? 3.334 10.75 6.23 1 75.31 86 LEU A CA 1
ATOM 628 C C . LEU A 1 86 ? 3.105 12.258 6.211 1 75.31 86 LEU A C 1
ATOM 630 O O . LEU A 1 86 ? 2.152 12.734 5.594 1 75.31 86 LEU A O 1
ATOM 634 N N . ASP A 1 87 ? 4.012 12.961 6.832 1 72.38 87 ASP A N 1
ATOM 635 C CA . ASP A 1 87 ? 3.922 14.414 6.852 1 72.38 87 ASP A CA 1
ATOM 636 C C . ASP A 1 87 ? 4.148 15 5.461 1 72.38 87 ASP A C 1
ATOM 638 O O . ASP A 1 87 ? 3.471 15.953 5.062 1 72.38 87 ASP A O 1
ATOM 642 N N . VAL A 1 88 ? 5.055 14.422 4.82 1 74.12 88 VAL A N 1
ATOM 643 C CA . VAL A 1 88 ? 5.391 14.875 3.473 1 74.12 88 VAL A CA 1
ATOM 644 C C . VAL A 1 88 ? 4.199 14.648 2.543 1 74.12 88 VAL A C 1
ATOM 646 O O . VAL A 1 88 ? 3.834 15.531 1.766 1 74.12 88 VAL A O 1
ATOM 649 N N . TRP A 1 89 ? 3.555 13.531 2.766 1 74.62 89 TRP A N 1
ATOM 650 C CA . TRP A 1 89 ? 2.418 13.211 1.913 1 74.62 89 TRP A CA 1
ATOM 651 C C . TRP A 1 89 ? 1.251 14.156 2.178 1 74.62 89 TRP A C 1
ATOM 653 O O . TRP A 1 89 ? 0.528 14.531 1.252 1 74.62 89 TRP A O 1
ATOM 663 N N . ALA A 1 90 ? 1.193 14.594 3.361 1 69.62 90 ALA A N 1
ATOM 664 C CA . ALA A 1 90 ? 0.049 15.406 3.768 1 69.62 90 ALA A CA 1
ATOM 665 C C . ALA A 1 90 ? 0.291 16.891 3.467 1 69.62 90 ALA A C 1
ATOM 667 O O . ALA A 1 90 ? -0.653 17.625 3.203 1 69.62 90 ALA A O 1
ATOM 668 N N . SER A 1 91 ? 1.544 17.344 3.547 1 65.81 91 SER A N 1
ATOM 669 C CA . SER A 1 91 ? 1.83 18.781 3.504 1 65.81 91 SER A CA 1
ATOM 670 C C . SER A 1 91 ? 2.146 19.234 2.086 1 65.81 91 SER A C 1
ATOM 672 O O . SER A 1 91 ? 2.188 20.438 1.81 1 65.81 91 SER A O 1
ATOM 674 N N . ASN A 1 92 ? 2.223 18.359 1.181 1 64.44 92 ASN A N 1
ATOM 675 C CA . ASN A 1 92 ? 2.572 18.688 -0.196 1 64.44 92 ASN A CA 1
ATOM 676 C C . ASN A 1 92 ? 3.762 19.641 -0.256 1 64.44 92 ASN A C 1
ATOM 678 O O . ASN A 1 92 ? 3.66 20.734 -0.822 1 64.44 92 ASN A O 1
ATOM 682 N N . PRO A 1 93 ? 4.801 19.266 0.375 1 63.62 93 PRO A N 1
ATOM 683 C CA . PRO A 1 93 ? 5.984 20.125 0.304 1 63.62 93 PRO A CA 1
ATOM 684 C C . PRO A 1 93 ? 6.512 20.297 -1.12 1 63.62 93 PRO A C 1
ATOM 686 O O . PRO A 1 93 ? 6.09 19.562 -2.023 1 63.62 93 PRO A O 1
ATOM 689 N N . PRO A 1 94 ? 7.281 21.344 -1.199 1 69.75 94 PRO A N 1
ATOM 690 C CA . PRO A 1 94 ? 7.859 21.547 -2.533 1 69.75 94 PRO A CA 1
ATOM 691 C C . PRO A 1 94 ? 8.891 20.469 -2.889 1 69.75 94 PRO A C 1
ATOM 693 O O . PRO A 1 94 ? 10.062 20.797 -3.121 1 69.75 94 PRO A O 1
ATOM 696 N N . LEU A 1 95 ? 8.57 19.312 -2.709 1 76 95 LEU A N 1
ATOM 697 C CA . LEU A 1 95 ? 9.328 18.125 -3.092 1 76 95 LEU A CA 1
ATOM 698 C C . LEU A 1 95 ? 8.688 17.438 -4.289 1 76 95 LEU A C 1
ATOM 700 O O . LEU A 1 95 ? 7.469 17.469 -4.453 1 76 95 LEU A O 1
ATOM 704 N N . ASP A 1 96 ? 9.57 17 -5.102 1 80.94 96 ASP A N 1
ATOM 705 C CA . ASP A 1 96 ? 9.047 16.234 -6.23 1 80.94 96 ASP A CA 1
ATOM 706 C C . ASP A 1 96 ? 8.781 14.781 -5.832 1 80.94 96 ASP A C 1
ATOM 708 O O . ASP A 1 96 ? 9.547 13.883 -6.195 1 80.94 96 ASP A O 1
ATOM 712 N N . LEU A 1 97 ? 7.711 14.562 -5.172 1 82.06 97 LEU A N 1
ATOM 713 C CA . LEU A 1 97 ? 7.324 13.227 -4.715 1 82.06 97 LEU A CA 1
ATOM 714 C C . LEU A 1 97 ? 7.07 12.305 -5.902 1 82.06 97 LEU A C 1
ATOM 716 O O . LEU A 1 97 ? 7.383 11.109 -5.84 1 82.06 97 LEU A O 1
ATOM 720 N N . ALA A 1 98 ? 6.613 12.898 -6.918 1 87.94 98 ALA A N 1
ATOM 721 C CA . ALA A 1 98 ? 6.336 12.117 -8.117 1 87.94 98 ALA A CA 1
ATOM 722 C C . ALA A 1 98 ? 7.613 11.5 -8.68 1 87.94 98 ALA A C 1
ATOM 724 O O . ALA A 1 98 ? 7.621 10.328 -9.078 1 87.94 98 ALA A O 1
ATOM 725 N N . ALA A 1 99 ? 8.633 12.281 -8.664 1 87.56 99 ALA A N 1
ATOM 726 C CA . ALA A 1 99 ? 9.914 11.797 -9.18 1 87.56 99 ALA A CA 1
ATOM 727 C C . ALA A 1 99 ? 10.469 10.672 -8.312 1 87.56 99 ALA A C 1
ATOM 729 O O . ALA A 1 99 ? 11.047 9.711 -8.82 1 87.56 99 ALA A O 1
ATOM 730 N N . MET A 1 100 ? 10.305 10.75 -7.062 1 83.38 100 MET A N 1
ATOM 731 C CA . MET A 1 100 ? 10.766 9.719 -6.137 1 83.38 100 MET A CA 1
ATOM 732 C C . MET A 1 100 ? 10.016 8.414 -6.367 1 83.38 100 MET A C 1
ATOM 734 O O . MET A 1 100 ? 10.633 7.352 -6.48 1 83.38 100 MET A O 1
ATOM 738 N N . TYR A 1 101 ? 8.734 8.492 -6.492 1 89.5 101 TYR A N 1
ATOM 739 C CA . TYR A 1 101 ? 7.945 7.293 -6.719 1 89.5 101 TYR A CA 1
ATOM 740 C C . TYR A 1 101 ? 8.266 6.672 -8.07 1 89.5 101 TYR A C 1
ATOM 742 O O . TYR A 1 101 ? 8.305 5.449 -8.211 1 89.5 101 TYR A O 1
ATOM 750 N N . ARG A 1 102 ? 8.5 7.555 -8.992 1 93.06 102 ARG A N 1
ATOM 751 C CA . ARG A 1 102 ? 8.859 7.051 -10.312 1 93.06 102 ARG A CA 1
ATOM 752 C C . ARG A 1 102 ? 10.156 6.246 -10.258 1 93.06 102 ARG A C 1
ATOM 754 O O . ARG A 1 102 ? 10.273 5.199 -10.891 1 93.06 102 ARG A O 1
ATOM 761 N N . GLU A 1 103 ? 11.039 6.758 -9.492 1 90.44 103 GLU A N 1
ATOM 762 C CA . GLU A 1 103 ? 12.312 6.055 -9.352 1 90.44 103 GLU A CA 1
ATOM 763 C C . GLU A 1 103 ? 12.117 4.68 -8.719 1 90.44 103 GLU A C 1
ATOM 765 O O . GLU A 1 103 ? 12.719 3.697 -9.156 1 90.44 103 GLU A O 1
ATOM 770 N N . TYR A 1 104 ? 11.297 4.582 -7.699 1 91.75 104 TYR A N 1
ATOM 771 C CA . TYR A 1 104 ? 11.031 3.32 -7.02 1 91.75 104 TYR A CA 1
ATOM 772 C C . TYR A 1 104 ? 10.273 2.361 -7.93 1 91.75 104 TYR A C 1
ATOM 774 O O . TYR A 1 104 ? 10.609 1.18 -8.023 1 91.75 104 TYR A O 1
ATOM 782 N N . ARG A 1 105 ? 9.305 2.891 -8.617 1 96.31 105 ARG A N 1
ATOM 783 C CA . ARG A 1 105 ? 8.539 2.059 -9.547 1 96.31 105 ARG A CA 1
ATOM 784 C C . ARG A 1 105 ? 9.422 1.544 -10.68 1 96.31 105 ARG A C 1
ATOM 786 O O . ARG A 1 105 ? 9.305 0.387 -11.086 1 96.31 105 ARG A O 1
ATOM 793 N N . ASP A 1 106 ? 10.305 2.41 -11.141 1 96.31 106 ASP A N 1
ATOM 794 C CA . ASP A 1 106 ? 11.195 2.012 -12.219 1 96.31 106 ASP A CA 1
ATOM 795 C C . ASP A 1 106 ? 12.133 0.891 -11.773 1 96.31 106 ASP A C 1
ATOM 797 O O . ASP A 1 106 ? 12.422 -0.029 -12.547 1 96.31 106 ASP A O 1
ATOM 801 N N . ALA A 1 107 ? 12.609 0.995 -10.578 1 95.31 107 ALA A N 1
ATOM 802 C CA . ALA A 1 107 ? 13.477 -0.052 -10.055 1 95.31 107 ALA A CA 1
ATOM 803 C C . ALA A 1 107 ? 12.758 -1.396 -10.008 1 95.31 107 ALA A C 1
ATOM 805 O O . ALA A 1 107 ? 13.312 -2.418 -10.414 1 95.31 107 ALA A O 1
ATOM 806 N N . VAL A 1 108 ? 11.562 -1.407 -9.547 1 97.81 108 VAL A N 1
ATOM 807 C CA . VAL A 1 108 ? 10.773 -2.635 -9.484 1 97.81 108 VAL A CA 1
ATOM 808 C C . VAL A 1 108 ? 10.445 -3.111 -10.891 1 97.81 108 VAL A C 1
ATOM 810 O O . VAL A 1 108 ? 10.516 -4.309 -11.188 1 97.81 108 VAL A O 1
ATOM 813 N N . ALA A 1 109 ? 10.094 -2.178 -11.766 1 98 109 ALA A N 1
ATOM 814 C CA . ALA A 1 109 ? 9.766 -2.512 -13.148 1 98 109 ALA A CA 1
ATOM 815 C C . ALA A 1 109 ? 10.945 -3.17 -13.859 1 98 109 ALA A C 1
ATOM 817 O O . ALA A 1 109 ? 10.766 -4.102 -14.648 1 98 109 ALA A O 1
ATOM 818 N N . ASP A 1 110 ? 12.094 -2.672 -13.578 1 97.31 110 ASP A N 1
ATOM 819 C CA . ASP A 1 110 ? 13.297 -3.258 -14.164 1 97.31 110 ASP A CA 1
ATOM 820 C C . ASP A 1 110 ? 13.477 -4.707 -13.711 1 97.31 110 ASP A C 1
ATOM 822 O O . ASP A 1 110 ? 13.859 -5.566 -14.508 1 97.31 110 ASP A O 1
ATOM 826 N N . LEU A 1 111 ? 13.227 -4.957 -12.484 1 97.88 111 LEU A N 1
ATOM 827 C CA . LEU A 1 111 ? 13.336 -6.312 -11.961 1 97.88 111 LEU A CA 1
ATOM 828 C C . LEU A 1 111 ? 12.258 -7.215 -12.547 1 97.88 111 LEU A C 1
ATOM 830 O O . LEU A 1 111 ? 12.5 -8.391 -12.82 1 97.88 111 LEU A O 1
ATOM 834 N N . LEU A 1 112 ? 11.07 -6.656 -12.75 1 98.25 112 LEU A N 1
ATOM 835 C CA . LEU A 1 112 ? 10 -7.406 -13.398 1 98.25 112 LEU A CA 1
ATOM 836 C C . LEU A 1 112 ? 10.367 -7.75 -14.836 1 98.25 112 LEU A C 1
ATOM 838 O O . LEU A 1 112 ? 10.094 -8.859 -15.305 1 98.25 112 LEU A O 1
ATOM 842 N N . ALA A 1 113 ? 10.961 -6.805 -15.469 1 98 113 ALA A N 1
ATOM 843 C CA . ALA A 1 113 ? 11.398 -7.035 -16.844 1 98 113 ALA A CA 1
ATOM 844 C C . ALA A 1 113 ? 12.453 -8.141 -16.906 1 98 113 ALA A C 1
ATOM 846 O O . ALA A 1 113 ? 12.406 -9 -17.781 1 98 113 ALA A O 1
ATOM 847 N N . GLN A 1 114 ? 13.375 -8.102 -16 1 97.5 114 GLN A N 1
ATOM 848 C CA . GLN A 1 114 ? 14.375 -9.156 -15.922 1 97.5 114 GLN A CA 1
ATOM 849 C C . GLN A 1 114 ? 13.727 -10.508 -15.641 1 97.5 114 GLN A C 1
ATOM 851 O O . GLN A 1 114 ? 14.094 -11.516 -16.25 1 97.5 114 GLN A O 1
ATOM 856 N N . ALA A 1 115 ? 12.805 -10.516 -14.719 1 98.19 115 ALA A N 1
ATOM 857 C CA . ALA A 1 115 ? 12.109 -11.75 -14.375 1 98.19 115 ALA A CA 1
ATOM 858 C C . ALA A 1 115 ? 11.352 -12.305 -15.578 1 98.19 115 ALA A C 1
ATOM 860 O O . ALA A 1 115 ? 11.281 -13.523 -15.758 1 98.19 115 ALA A O 1
ATOM 861 N N . ARG A 1 116 ? 10.742 -11.414 -16.344 1 97.94 116 ARG A N 1
ATOM 862 C CA . ARG A 1 116 ? 10.07 -11.828 -17.562 1 97.94 116 ARG A CA 1
ATOM 863 C C . ARG A 1 116 ? 11.055 -12.461 -18.547 1 97.94 116 ARG A C 1
ATOM 865 O O . ARG A 1 116 ? 10.766 -13.516 -19.125 1 97.94 116 ARG A O 1
ATOM 872 N N . ALA A 1 117 ? 12.18 -11.805 -18.719 1 97.19 117 ALA A N 1
ATOM 873 C CA . ALA A 1 117 ? 13.227 -12.312 -19.609 1 97.19 117 ALA A CA 1
ATOM 874 C C . ALA A 1 117 ? 13.734 -13.672 -19.141 1 97.19 117 ALA A C 1
ATOM 876 O O . ALA A 1 117 ? 14.078 -14.523 -19.953 1 97.19 117 ALA A O 1
ATOM 877 N N . ASP A 1 118 ? 13.734 -13.859 -17.828 1 96.88 118 ASP A N 1
ATOM 878 C CA . ASP A 1 118 ? 14.195 -15.102 -17.234 1 96.88 118 ASP A CA 1
ATOM 879 C C . ASP A 1 118 ? 13.117 -16.188 -17.297 1 96.88 118 ASP A C 1
ATOM 881 O O . ASP A 1 118 ? 13.359 -17.328 -16.922 1 96.88 118 ASP A O 1
ATOM 885 N N . GLY A 1 119 ? 11.969 -15.844 -17.734 1 97.5 119 GLY A N 1
ATOM 886 C CA . GLY A 1 119 ? 10.875 -16.797 -17.844 1 97.5 119 GLY A CA 1
ATOM 887 C C . GLY A 1 119 ? 10.25 -17.141 -16.5 1 97.5 119 GLY A C 1
ATOM 888 O O . GLY A 1 119 ? 9.664 -18.203 -16.344 1 97.5 119 GLY A O 1
ATOM 889 N N . GLU A 1 120 ? 10.32 -16.203 -15.523 1 98.12 120 GLU A N 1
ATOM 890 C CA . GLU A 1 120 ? 9.906 -16.516 -14.156 1 98.12 120 GLU A CA 1
ATOM 891 C C . GLU A 1 120 ? 8.469 -16.078 -13.914 1 98.12 120 GLU A C 1
ATOM 893 O O . GLU A 1 120 ? 7.828 -16.531 -12.961 1 98.12 120 GLU A O 1
ATOM 898 N N . LEU A 1 121 ? 7.941 -15.188 -14.719 1 98.19 121 LEU A N 1
ATOM 899 C CA . LEU A 1 121 ? 6.664 -14.555 -14.406 1 98.19 121 LEU A CA 1
ATOM 900 C C . LEU A 1 121 ? 5.504 -15.352 -14.992 1 98.19 121 LEU A C 1
ATOM 902 O O . LEU A 1 121 ? 5.586 -15.836 -16.125 1 98.19 121 LEU A O 1
ATOM 906 N N . ARG A 1 122 ? 4.48 -15.531 -14.258 1 97.5 122 ARG A N 1
ATOM 907 C CA . ARG A 1 122 ? 3.227 -16.047 -14.797 1 97.5 122 ARG A CA 1
ATOM 908 C C . ARG A 1 122 ? 2.582 -15.047 -15.75 1 97.5 122 ARG A C 1
ATOM 910 O O . ARG A 1 122 ? 2.961 -13.875 -15.766 1 97.5 122 ARG A O 1
ATOM 917 N N . ASP A 1 123 ? 1.549 -15.453 -16.406 1 96.62 123 ASP A N 1
ATOM 918 C CA . ASP A 1 123 ? 0.839 -14.578 -17.344 1 96.62 123 ASP A CA 1
ATOM 919 C C . ASP A 1 123 ? 0.092 -13.477 -16.594 1 96.62 123 ASP A C 1
ATOM 921 O O . ASP A 1 123 ? -0.316 -13.664 -15.445 1 96.62 123 ASP A O 1
ATOM 925 N N . GLY A 1 124 ? 0.031 -12.359 -17.188 1 96.19 124 GLY A N 1
ATOM 926 C CA . GLY A 1 124 ? -0.801 -11.297 -16.641 1 96.19 124 GLY A CA 1
ATOM 927 C C . GLY A 1 124 ? -0.022 -10.297 -15.805 1 96.19 124 GLY A C 1
ATOM 928 O O . GLY A 1 124 ? -0.607 -9.391 -15.203 1 96.19 124 GLY A O 1
ATOM 929 N N . ILE A 1 125 ? 1.317 -10.453 -15.836 1 97.62 125 ILE A N 1
ATOM 930 C CA . ILE A 1 125 ? 2.148 -9.539 -15.062 1 97.62 125 ILE A CA 1
ATOM 931 C C . ILE A 1 125 ? 2.863 -8.57 -16 1 97.62 125 ILE A C 1
ATOM 933 O O . ILE A 1 125 ? 3.502 -8.992 -16.969 1 97.62 125 ILE A O 1
ATOM 937 N N . ASP A 1 126 ? 2.695 -7.273 -15.711 1 95.69 126 ASP A N 1
ATOM 938 C CA . ASP A 1 126 ? 3.377 -6.258 -16.5 1 95.69 126 ASP A CA 1
ATOM 939 C C . ASP A 1 126 ? 3.92 -5.141 -15.609 1 95.69 126 ASP A C 1
ATOM 941 O O . ASP A 1 126 ? 4.023 -5.305 -14.391 1 95.69 126 ASP A O 1
ATOM 945 N N . THR A 1 127 ? 4.371 -4.043 -16.234 1 92.69 127 THR A N 1
ATOM 946 C CA . THR A 1 127 ? 5.098 -3.006 -15.508 1 92.69 127 THR A CA 1
ATOM 947 C C . THR A 1 127 ? 4.168 -2.277 -14.539 1 92.69 127 THR A C 1
ATOM 949 O O . THR A 1 127 ? 4.625 -1.681 -13.562 1 92.69 127 THR A O 1
ATOM 952 N N . ARG A 1 128 ? 2.908 -2.365 -14.781 1 95.31 128 ARG A N 1
ATOM 953 C CA . ARG A 1 128 ? 1.956 -1.703 -13.898 1 95.31 128 ARG A CA 1
ATOM 954 C C . ARG A 1 128 ? 1.971 -2.33 -12.508 1 95.31 128 ARG A C 1
ATOM 956 O O . ARG A 1 128 ? 1.571 -1.696 -11.531 1 95.31 128 ARG A O 1
ATOM 963 N N . HIS A 1 129 ? 2.436 -3.547 -12.406 1 98.38 129 HIS A N 1
ATOM 964 C CA . HIS A 1 129 ? 2.486 -4.242 -11.125 1 98.38 129 HIS A CA 1
ATOM 965 C C . HIS A 1 129 ? 3.572 -3.662 -10.227 1 98.38 129 HIS A C 1
ATOM 967 O O . HIS A 1 129 ? 3.566 -3.887 -9.016 1 98.38 129 HIS A O 1
ATOM 973 N N . ALA A 1 130 ? 4.484 -2.893 -10.836 1 98.31 130 ALA A N 1
ATOM 974 C CA . ALA A 1 130 ? 5.492 -2.199 -10.031 1 98.31 130 ALA A CA 1
ATOM 975 C C . ALA A 1 130 ? 4.84 -1.226 -9.055 1 98.31 130 ALA A C 1
ATOM 977 O O . ALA A 1 130 ? 5.23 -1.154 -7.891 1 98.31 130 ALA A O 1
ATOM 978 N N . ALA A 1 131 ? 3.832 -0.537 -9.531 1 97.88 131 ALA A N 1
ATOM 979 C CA . ALA A 1 131 ? 3.129 0.412 -8.672 1 97.88 131 ALA A CA 1
ATOM 980 C C . ALA A 1 131 ? 2.418 -0.307 -7.523 1 97.88 131 ALA A C 1
ATOM 982 O O . ALA A 1 131 ? 2.383 0.191 -6.398 1 97.88 131 ALA A O 1
ATOM 983 N N . VAL A 1 132 ? 1.874 -1.473 -7.773 1 98.56 132 VAL A N 1
ATOM 984 C CA . VAL A 1 132 ? 1.146 -2.236 -6.766 1 98.56 132 VAL A CA 1
ATOM 985 C C . VAL A 1 132 ? 2.121 -2.76 -5.711 1 98.56 132 VAL A C 1
ATOM 987 O O . VAL A 1 132 ? 1.833 -2.713 -4.512 1 98.56 132 VAL A O 1
ATOM 990 N N . ILE A 1 133 ? 3.283 -3.207 -6.133 1 98.62 133 ILE A N 1
ATOM 991 C CA . ILE A 1 133 ? 4.281 -3.736 -5.211 1 98.62 133 ILE A CA 1
ATOM 992 C C . ILE A 1 133 ? 4.809 -2.611 -4.32 1 98.62 133 ILE A C 1
ATOM 994 O O . ILE A 1 133 ? 4.902 -2.77 -3.102 1 98.62 133 ILE A O 1
ATOM 998 N N . VAL A 1 134 ? 5.133 -1.468 -4.941 1 96.94 134 VAL A N 1
ATOM 999 C CA . VAL A 1 134 ? 5.551 -0.299 -4.176 1 96.94 134 VAL A CA 1
ATOM 1000 C C . VAL A 1 134 ? 4.457 0.082 -3.18 1 96.94 134 VAL A C 1
ATOM 1002 O O . VAL A 1 134 ? 4.734 0.327 -2.004 1 96.94 134 VAL A O 1
ATOM 1005 N N . GLY A 1 135 ? 3.248 0.053 -3.654 1 96.62 135 GLY A N 1
ATOM 1006 C CA . GLY A 1 135 ? 2.109 0.379 -2.811 1 96.62 135 GLY A CA 1
ATOM 1007 C C . GLY A 1 135 ? 1.939 -0.574 -1.642 1 96.62 135 GLY A C 1
ATOM 1008 O O . GLY A 1 135 ? 1.622 -0.149 -0.529 1 96.62 135 GLY A O 1
ATOM 1009 N N . ALA A 1 136 ? 2.113 -1.833 -1.864 1 98.12 136 ALA A N 1
ATOM 1010 C CA . ALA A 1 136 ? 1.97 -2.83 -0.807 1 98.12 136 ALA A CA 1
ATOM 1011 C C . ALA A 1 136 ? 2.947 -2.564 0.335 1 98.12 136 ALA A C 1
ATOM 1013 O O . ALA A 1 136 ? 2.568 -2.609 1.508 1 98.12 136 ALA A O 1
ATOM 1014 N N . ILE A 1 137 ? 4.156 -2.227 -0.006 1 96.44 137 ILE A N 1
ATOM 1015 C CA . ILE A 1 137 ? 5.176 -1.961 1.005 1 96.44 137 ILE A CA 1
ATOM 1016 C C . ILE A 1 137 ? 4.812 -0.696 1.781 1 96.44 137 ILE A C 1
ATOM 1018 O O . ILE A 1 137 ? 4.793 -0.701 3.014 1 96.44 137 ILE A O 1
ATOM 1022 N N . GLU A 1 138 ? 4.477 0.287 1.078 1 92.38 138 GLU A N 1
ATOM 1023 C CA . GLU A 1 138 ? 4.16 1.569 1.701 1 92.38 138 GLU A CA 1
ATOM 1024 C C . GLU A 1 138 ? 2.896 1.476 2.549 1 92.38 138 GLU A C 1
ATOM 1026 O O . GLU A 1 138 ? 2.834 2.037 3.645 1 92.38 138 GLU A O 1
ATOM 1031 N N . GLY A 1 139 ? 1.898 0.813 1.991 1 93.5 139 GLY A N 1
ATOM 1032 C CA . GLY A 1 139 ? 0.667 0.646 2.748 1 93.5 139 GLY A CA 1
ATOM 1033 C C . GLY A 1 139 ? 0.863 -0.114 4.047 1 93.5 139 GLY A C 1
ATOM 1034 O O . GLY A 1 139 ? 0.225 0.195 5.055 1 93.5 139 GLY A O 1
ATOM 1035 N N . CYS A 1 140 ? 1.712 -1.094 4.039 1 95.38 140 CYS A N 1
ATOM 1036 C CA . CYS A 1 140 ? 2.033 -1.809 5.27 1 95.38 140 CYS A CA 1
ATOM 1037 C C . CYS A 1 140 ? 2.717 -0.888 6.273 1 95.38 140 CYS A C 1
ATOM 1039 O O . CYS A 1 140 ? 2.436 -0.949 7.473 1 95.38 140 CYS A O 1
ATOM 1041 N N . LEU A 1 141 ? 3.555 -0.007 5.746 1 92.06 141 LEU A N 1
ATOM 1042 C CA . LEU A 1 141 ? 4.199 0.967 6.621 1 92.06 141 LEU A CA 1
ATOM 1043 C C . LEU A 1 141 ? 3.166 1.879 7.273 1 92.06 141 LEU A C 1
ATOM 1045 O O . LEU A 1 141 ? 3.229 2.133 8.477 1 92.06 141 LEU A O 1
ATOM 1049 N N . VAL A 1 142 ? 2.227 2.342 6.512 1 88.06 142 VAL A N 1
ATOM 1050 C CA . VAL A 1 142 ? 1.185 3.23 7.02 1 88.06 142 VAL A CA 1
ATOM 1051 C C . VAL A 1 142 ? 0.397 2.529 8.125 1 88.06 142 VAL A C 1
ATOM 1053 O O . VAL A 1 142 ? 0.125 3.119 9.172 1 88.06 142 VAL A O 1
ATOM 1056 N N . GLN A 1 143 ? 0.076 1.295 7.902 1 91.5 143 GLN A N 1
ATOM 1057 C CA . GLN A 1 143 ? -0.672 0.54 8.898 1 91.5 143 GLN A CA 1
ATOM 1058 C C . GLN A 1 143 ? 0.132 0.384 10.188 1 91.5 143 GLN A C 1
ATOM 1060 O O . GLN A 1 143 ? -0.426 0.438 11.289 1 91.5 143 GLN A O 1
ATOM 1065 N N . THR A 1 144 ? 1.413 0.161 10.023 1 91.25 144 THR A N 1
ATOM 1066 C CA . THR A 1 144 ? 2.277 0.005 11.195 1 91.25 144 THR A CA 1
ATOM 1067 C C . THR A 1 144 ? 2.312 1.289 12.016 1 91.25 144 THR A C 1
ATOM 1069 O O . THR A 1 144 ? 2.379 1.242 13.242 1 91.25 144 THR A O 1
ATOM 1072 N N . LEU A 1 145 ? 2.191 2.398 11.375 1 84.44 145 LEU A N 1
ATOM 1073 C CA . LEU A 1 145 ? 2.205 3.689 12.055 1 84.44 145 LEU A CA 1
ATOM 1074 C C . LEU A 1 145 ? 0.85 3.982 12.688 1 84.44 145 LEU A C 1
ATOM 1076 O O . LEU A 1 145 ? 0.776 4.656 13.719 1 84.44 145 LEU A O 1
ATOM 1080 N N . ALA A 1 146 ? -0.169 3.447 12.109 1 84.12 146 ALA A N 1
ATOM 1081 C CA . ALA A 1 146 ? -1.528 3.717 12.57 1 84.12 146 ALA A CA 1
ATOM 1082 C C . ALA A 1 146 ? -1.941 2.73 13.664 1 84.12 146 ALA A C 1
ATOM 1084 O O . ALA A 1 146 ? -2.785 3.045 14.508 1 84.12 146 ALA A O 1
ATOM 1085 N N . ASP A 1 147 ? -1.392 1.541 13.625 1 89.31 147 ASP A N 1
ATOM 1086 C CA . ASP A 1 147 ? -1.791 0.446 14.5 1 89.31 147 ASP A CA 1
ATOM 1087 C C . ASP A 1 147 ? -0.574 -0.213 15.148 1 89.31 147 ASP A C 1
ATOM 1089 O O . ASP A 1 147 ? 0.156 -0.958 14.492 1 89.31 147 ASP A O 1
ATOM 1093 N N . PRO A 1 148 ? -0.401 -0.004 16.391 1 87.88 148 PRO A N 1
ATOM 1094 C CA . PRO A 1 148 ? 0.774 -0.546 17.078 1 87.88 148 PRO A CA 1
ATOM 1095 C C . PRO A 1 148 ? 0.808 -2.072 17.078 1 87.88 148 PRO A C 1
ATOM 1097 O O . PRO A 1 148 ? 1.854 -2.672 17.328 1 87.88 148 PRO A O 1
ATOM 1100 N N . GLN A 1 149 ? -0.302 -2.695 16.75 1 91.75 149 GLN A N 1
ATOM 1101 C CA . GLN A 1 149 ? -0.345 -4.152 16.719 1 91.75 149 GLN A CA 1
ATOM 1102 C C . GLN A 1 149 ? 0.2 -4.703 15.414 1 91.75 149 GLN A C 1
ATOM 1104 O O . GLN A 1 149 ? 0.423 -5.906 15.281 1 91.75 149 GLN A O 1
ATOM 1109 N N . VAL A 1 150 ? 0.457 -3.811 14.508 1 94.06 150 VAL A N 1
ATOM 1110 C CA . VAL A 1 150 ? 1.001 -4.223 13.219 1 94.06 150 VAL A CA 1
ATOM 1111 C C . VAL A 1 150 ? 2.506 -3.965 13.18 1 94.06 150 VAL A C 1
ATOM 1113 O O . VAL A 1 150 ? 2.955 -2.846 13.445 1 94.06 150 VAL A O 1
ATOM 1116 N N . SER A 1 151 ? 3.252 -4.977 12.883 1 94.94 151 SER A N 1
ATOM 1117 C CA . SER A 1 151 ? 4.699 -4.891 12.734 1 94.94 151 SER A CA 1
ATOM 1118 C C . SER A 1 151 ? 5.117 -5.043 11.273 1 94.94 151 SER A C 1
ATOM 1120 O O . SER A 1 151 ? 4.836 -6.066 10.648 1 94.94 151 SER A O 1
ATOM 1122 N N . LEU A 1 152 ? 5.832 -4.027 10.852 1 95.62 152 LEU A N 1
ATOM 1123 C CA . LEU A 1 152 ? 6.277 -4.09 9.469 1 95.62 152 LEU A CA 1
ATOM 1124 C C . LEU A 1 152 ? 7.211 -5.273 9.25 1 95.62 152 LEU A C 1
ATOM 1126 O O . LEU A 1 152 ? 7.137 -5.945 8.219 1 95.62 152 LEU A O 1
ATOM 1130 N N . ARG A 1 153 ? 8.055 -5.574 10.227 1 95.69 153 ARG A N 1
ATOM 1131 C CA . ARG A 1 153 ? 8.992 -6.688 10.117 1 95.69 153 ARG A CA 1
ATOM 1132 C C . ARG A 1 153 ? 8.25 -8.016 9.984 1 95.69 153 ARG A C 1
ATOM 1134 O O . ARG A 1 153 ? 8.68 -8.898 9.242 1 95.69 153 ARG A O 1
ATOM 1141 N N . ASP A 1 154 ? 7.141 -8.117 10.68 1 96.69 154 ASP A N 1
ATOM 1142 C CA . ASP A 1 154 ? 6.355 -9.344 10.633 1 96.69 154 ASP A CA 1
ATOM 1143 C C . ASP A 1 154 ? 5.652 -9.492 9.281 1 96.69 154 ASP A C 1
ATOM 1145 O O . ASP A 1 154 ? 5.16 -10.57 8.945 1 96.69 154 ASP A O 1
ATOM 1149 N N . LEU A 1 155 ? 5.648 -8.43 8.492 1 97.69 155 LEU A N 1
ATOM 1150 C CA . LEU A 1 155 ? 4.941 -8.477 7.215 1 97.69 155 LEU A CA 1
ATOM 1151 C C . LEU A 1 155 ? 5.914 -8.695 6.059 1 97.69 155 LEU A C 1
ATOM 1153 O O . LEU A 1 155 ? 5.5 -8.766 4.902 1 97.69 155 LEU A O 1
ATOM 1157 N N . ALA A 1 156 ? 7.203 -8.852 6.383 1 97.88 156 ALA A N 1
ATOM 1158 C CA . ALA A 1 156 ? 8.188 -9.062 5.324 1 97.88 156 ALA A CA 1
ATOM 1159 C C . ALA A 1 156 ? 7.875 -10.328 4.527 1 97.88 156 ALA A C 1
ATOM 1161 O O . ALA A 1 156 ? 7.84 -10.297 3.293 1 97.88 156 ALA A O 1
ATOM 1162 N N . ASP A 1 157 ? 7.59 -11.398 5.211 1 98.06 157 ASP A N 1
ATOM 1163 C CA . ASP A 1 157 ? 7.328 -12.664 4.531 1 98.06 157 ASP A CA 1
ATOM 1164 C C . ASP A 1 157 ? 6 -12.609 3.773 1 98.06 157 ASP A C 1
ATOM 1166 O O . ASP A 1 157 ? 5.934 -12.992 2.602 1 98.06 157 ASP A O 1
ATOM 1170 N N . PRO A 1 158 ? 4.949 -12.125 4.398 1 98.44 158 PRO A N 1
ATOM 1171 C CA . PRO A 1 158 ? 3.699 -11.969 3.654 1 98.44 158 PRO A CA 1
ATOM 1172 C C . PRO A 1 158 ? 3.859 -11.102 2.408 1 98.44 158 PRO A C 1
ATOM 1174 O O . PRO A 1 158 ? 3.25 -11.383 1.374 1 98.44 158 PRO A O 1
ATOM 1177 N N . LEU A 1 159 ? 4.656 -10.094 2.49 1 98.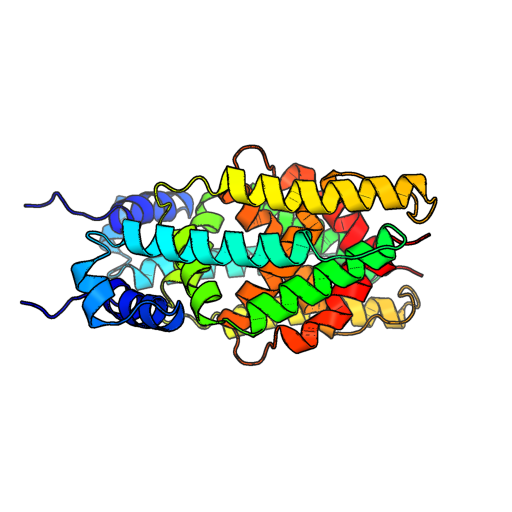75 159 LEU A N 1
ATOM 1178 C CA . LEU A 1 159 ? 4.918 -9.234 1.338 1 98.75 159 LEU A CA 1
ATOM 1179 C C . LEU A 1 159 ? 5.625 -10.016 0.233 1 98.75 159 LEU A C 1
ATOM 1181 O O . LEU A 1 159 ? 5.246 -9.922 -0.937 1 98.75 159 LEU A O 1
ATOM 1185 N N . VAL A 1 160 ? 6.586 -10.766 0.623 1 98.56 160 VAL A N 1
ATOM 1186 C CA . VAL A 1 160 ? 7.312 -11.562 -0.362 1 98.56 160 VAL A CA 1
ATOM 1187 C C . VAL A 1 160 ? 6.383 -12.609 -0.971 1 98.56 160 VAL A C 1
ATOM 1189 O O . VAL A 1 160 ? 6.383 -12.82 -2.186 1 98.56 160 VAL A O 1
ATOM 1192 N N . GLN A 1 161 ? 5.57 -13.242 -0.167 1 98.06 161 GLN A N 1
ATOM 1193 C CA . GLN A 1 161 ? 4.652 -14.273 -0.648 1 98.06 161 GLN A CA 1
ATOM 1194 C C . GLN A 1 161 ? 3.672 -13.695 -1.664 1 98.06 161 GLN A C 1
ATOM 1196 O O . GLN A 1 161 ? 3.34 -14.352 -2.654 1 98.06 161 GLN A O 1
ATOM 1201 N N . LEU A 1 162 ? 3.258 -12.5 -1.403 1 98.25 162 LEU A N 1
ATOM 1202 C CA . LEU A 1 162 ? 2.283 -11.898 -2.303 1 98.25 162 LEU A CA 1
ATOM 1203 C C . LEU A 1 162 ? 2.975 -11.25 -3.5 1 98.25 162 LEU A C 1
ATOM 1205 O O . LEU A 1 162 ? 2.645 -11.555 -4.648 1 98.25 162 LEU A O 1
ATOM 1209 N N . CYS A 1 163 ? 4.02 -10.461 -3.326 1 98.56 163 CYS A N 1
ATOM 1210 C CA . CYS A 1 163 ? 4.594 -9.594 -4.344 1 98.56 163 CYS A CA 1
ATOM 1211 C C . CYS A 1 163 ? 5.605 -10.344 -5.199 1 98.56 163 CYS A C 1
ATOM 1213 O O . CYS A 1 163 ? 5.949 -9.898 -6.297 1 98.56 163 CYS A O 1
ATOM 1215 N N . VAL A 1 164 ? 6.113 -11.445 -4.711 1 98.56 164 VAL A N 1
ATOM 1216 C CA . VAL A 1 164 ? 7.133 -12.172 -5.465 1 98.56 164 VAL A CA 1
ATOM 1217 C C . VAL A 1 164 ? 6.613 -13.555 -5.848 1 98.56 164 VAL A C 1
ATOM 1219 O O . VAL A 1 164 ? 6.457 -13.852 -7.035 1 98.56 164 VAL A O 1
ATOM 1222 N N . GLU A 1 165 ? 6.203 -14.336 -4.875 1 97.94 165 GLU A N 1
ATOM 1223 C CA . GLU A 1 165 ? 5.707 -15.672 -5.176 1 97.94 165 GLU A CA 1
ATOM 1224 C C . GLU A 1 165 ? 4.375 -15.617 -5.918 1 97.94 165 GLU A C 1
ATOM 1226 O O . GLU A 1 165 ? 4.059 -16.516 -6.707 1 97.94 165 GLU A O 1
ATOM 1231 N N . GLY A 1 166 ? 3.627 -14.516 -5.672 1 97.81 166 GLY A N 1
ATOM 1232 C CA . GLY A 1 166 ? 2.33 -14.359 -6.309 1 97.81 166 GLY A CA 1
ATOM 1233 C C . GLY A 1 166 ? 2.426 -14.062 -7.793 1 97.81 166 GLY A C 1
ATOM 1234 O O . GLY A 1 166 ? 1.437 -14.172 -8.523 1 97.81 166 GLY A O 1
ATOM 1235 N N . ILE A 1 167 ? 3.613 -13.75 -8.266 1 98.06 167 ILE A N 1
ATOM 1236 C CA . ILE A 1 167 ? 3.74 -13.414 -9.68 1 98.06 167 ILE A CA 1
ATOM 1237 C C . ILE A 1 167 ? 4.617 -14.453 -10.375 1 98.06 167 ILE A C 1
ATOM 1239 O O . ILE A 1 167 ? 4.879 -14.352 -11.578 1 98.06 167 ILE A O 1
ATOM 1243 N N . ARG A 1 168 ? 5.066 -15.398 -9.633 1 96.88 168 ARG A N 1
ATOM 1244 C CA . ARG A 1 168 ? 5.922 -16.453 -10.164 1 96.88 168 ARG A CA 1
ATOM 1245 C C . ARG A 1 168 ? 5.105 -17.469 -10.969 1 96.88 168 ARG A C 1
ATOM 1247 O O . ARG A 1 168 ? 3.975 -17.781 -10.602 1 96.88 168 ARG A O 1
ATOM 1254 N N . LYS A 1 169 ? 5.668 -18.047 -12.039 1 93.56 169 LYS A N 1
ATOM 1255 C CA . LYS A 1 169 ? 5.059 -19.078 -12.867 1 93.56 169 LYS A CA 1
ATOM 1256 C C . LYS A 1 169 ? 4.906 -20.375 -12.094 1 93.56 169 LYS A C 1
ATOM 1258 O O . LYS A 1 169 ? 5.785 -20.75 -11.305 1 93.56 169 LYS A O 1
ATOM 1263 N N . MET B 1 1 ? -3.764 40.344 8.812 1 21.66 1 MET B N 1
ATOM 1264 C CA . MET B 1 1 ? -3.158 39.438 9.797 1 21.66 1 MET B CA 1
ATOM 1265 C C . MET B 1 1 ? -3.592 38 9.562 1 21.66 1 MET B C 1
ATOM 1267 O O . MET B 1 1 ? -3.332 37.125 10.391 1 21.66 1 MET B O 1
ATOM 1271 N N . PHE B 1 2 ? -4.77 37.75 8.953 1 28.81 2 PHE B N 1
ATOM 1272 C CA . PHE B 1 2 ? -5.695 36.75 8.406 1 28.81 2 PHE B CA 1
ATOM 1273 C C . PHE B 1 2 ? -4.957 35.75 7.539 1 28.81 2 PHE B C 1
ATOM 1275 O O . PHE B 1 2 ? -5.566 34.812 7.012 1 28.81 2 PHE B O 1
ATOM 1282 N N . ALA B 1 3 ? -3.848 36.125 7.07 1 29.45 3 ALA B N 1
ATOM 1283 C CA . ALA B 1 3 ? -3.158 35.594 5.891 1 29.45 3 ALA B CA 1
ATOM 1284 C C . ALA B 1 3 ? -2.668 34.188 6.129 1 29.45 3 ALA B C 1
ATOM 1286 O O . ALA B 1 3 ? -2.449 33.438 5.18 1 29.45 3 ALA B O 1
ATOM 1287 N N . SER B 1 4 ? -1.908 34.094 7.105 1 29.06 4 SER B N 1
ATOM 1288 C CA . SER B 1 4 ? -1.08 32.875 7.227 1 29.06 4 SER B CA 1
ATOM 1289 C C . SER B 1 4 ? -1.935 31.641 7.438 1 29.06 4 SER B C 1
ATOM 1291 O O . SER B 1 4 ? -1.767 30.938 8.43 1 29.06 4 SER B O 1
ATOM 1293 N N . LYS B 1 5 ? -3.244 31.719 7.238 1 35.28 5 LYS B N 1
ATOM 1294 C CA . LYS B 1 5 ? -4.258 30.672 7.273 1 35.28 5 LYS B CA 1
ATOM 1295 C C . LYS B 1 5 ? -3.777 29.422 6.539 1 35.28 5 LYS B C 1
ATOM 1297 O O . LYS B 1 5 ? -3.561 29.453 5.324 1 35.28 5 LYS B O 1
ATOM 1302 N N . GLY B 1 6 ? -2.797 28.844 7.105 1 32.41 6 GLY B N 1
ATOM 1303 C CA . GLY B 1 6 ? -1.915 27.797 6.602 1 32.41 6 GLY B CA 1
ATOM 1304 C C . GLY B 1 6 ? -2.621 26.812 5.695 1 32.41 6 GLY B C 1
ATOM 1305 O O . GLY B 1 6 ? -3.852 26.766 5.656 1 32.41 6 GLY B O 1
ATOM 1306 N N . PHE B 1 7 ? -1.974 26.547 4.594 1 36.41 7 PHE B N 1
ATOM 1307 C CA . PHE B 1 7 ? -2.377 25.578 3.574 1 36.41 7 PHE B CA 1
ATOM 1308 C C . PHE B 1 7 ? -3.309 24.531 4.16 1 36.41 7 PHE B C 1
ATOM 1310 O O . PHE B 1 7 ? -4.195 24.031 3.469 1 36.41 7 PHE B O 1
ATOM 1317 N N . ALA B 1 8 ? -3.188 24.281 5.465 1 40.72 8 ALA B N 1
ATOM 1318 C CA . ALA B 1 8 ? -4.012 23.312 6.184 1 40.72 8 ALA B CA 1
ATOM 1319 C C . ALA B 1 8 ? -5.465 23.781 6.25 1 40.72 8 ALA B C 1
ATOM 1321 O O . ALA B 1 8 ? -6.387 22.969 6.117 1 40.72 8 ALA B O 1
ATOM 1322 N N . ALA B 1 9 ? -5.668 25.047 6.551 1 42.56 9 ALA B N 1
ATOM 1323 C CA . ALA B 1 9 ? -7.027 25.531 6.77 1 42.56 9 ALA B CA 1
ATOM 1324 C C . ALA B 1 9 ? -7.84 25.5 5.477 1 42.56 9 ALA B C 1
ATOM 1326 O O . ALA B 1 9 ? -9 25.078 5.477 1 42.56 9 ALA B O 1
ATOM 1327 N N . ALA B 1 10 ? -7.324 26.094 4.52 1 45.5 10 ALA B N 1
ATOM 1328 C CA . ALA B 1 10 ? -8.07 26.219 3.273 1 45.5 10 ALA B CA 1
ATOM 1329 C C . ALA B 1 10 ? -8.344 24.859 2.65 1 45.5 10 ALA B C 1
ATOM 1331 O O . ALA B 1 10 ? -9.414 24.625 2.094 1 45.5 10 ALA B O 1
ATOM 1332 N N . ARG B 1 11 ? -7.344 23.953 2.633 1 49 11 ARG B N 1
ATOM 1333 C CA . ARG B 1 11 ? -7.504 22.625 2.061 1 49 11 ARG B CA 1
ATOM 1334 C C . ARG B 1 11 ? -8.547 21.828 2.828 1 49 11 ARG B C 1
ATOM 1336 O O . ARG B 1 11 ? -9.211 20.953 2.26 1 49 11 ARG B O 1
ATOM 1343 N N . ILE B 1 12 ? -8.758 22.172 4.059 1 46.91 12 ILE B N 1
ATOM 1344 C CA . ILE B 1 12 ? -9.789 21.531 4.863 1 46.91 12 ILE B CA 1
ATOM 1345 C C . ILE B 1 12 ? -11.172 21.906 4.32 1 46.91 12 ILE B C 1
ATOM 1347 O O . ILE B 1 12 ? -12.07 21.062 4.273 1 46.91 12 ILE B O 1
ATOM 1351 N N . GLU B 1 13 ? -11.172 23.203 3.973 1 47.62 13 GLU B N 1
ATOM 1352 C CA . GLU B 1 13 ? -12.461 23.625 3.441 1 47.62 13 GLU B CA 1
ATOM 1353 C C . GLU B 1 13 ? -12.805 22.875 2.162 1 47.62 13 GLU B C 1
ATOM 1355 O O . GLU B 1 13 ? -13.945 22.453 1.974 1 47.62 13 GLU B O 1
ATOM 1360 N N . ASP B 1 14 ? -11.938 22.812 1.304 1 47.22 14 ASP B N 1
ATOM 1361 C CA . ASP B 1 14 ? -12.164 22.141 0.026 1 47.22 14 ASP B CA 1
ATOM 1362 C C . ASP B 1 14 ? -12.375 20.641 0.219 1 47.22 14 ASP B C 1
ATOM 1364 O O . ASP B 1 14 ? -13.211 20.031 -0.452 1 47.22 14 ASP B O 1
ATOM 1368 N N . VAL B 1 15 ? -11.664 20.094 1.109 1 47.44 15 VAL B N 1
ATOM 1369 C CA . VAL B 1 15 ? -11.836 18.672 1.425 1 47.44 15 VAL B CA 1
ATOM 1370 C C . VAL B 1 15 ? -13.211 18.453 2.053 1 47.44 15 VAL B C 1
ATOM 1372 O O . VAL B 1 15 ? -13.891 17.469 1.738 1 47.44 15 VAL B O 1
ATOM 1375 N N . ALA B 1 16 ? -13.531 19.391 2.951 1 47.28 16 ALA B N 1
ATOM 1376 C CA . ALA B 1 16 ? -14.852 19.312 3.566 1 47.28 16 ALA B CA 1
ATOM 1377 C C . ALA B 1 16 ? -15.953 19.422 2.516 1 47.28 16 ALA B C 1
ATOM 1379 O O . ALA B 1 16 ? -16.938 18.672 2.57 1 47.28 16 ALA B O 1
ATOM 1380 N N . ALA B 1 17 ? -15.758 20.344 1.717 1 46.84 17 ALA B N 1
ATOM 1381 C CA . ALA B 1 17 ? -16.75 20.5 0.656 1 46.84 17 ALA B CA 1
ATOM 1382 C C . ALA B 1 17 ? -16.828 19.25 -0.204 1 46.84 17 ALA B C 1
ATOM 1384 O O . ALA B 1 17 ? -17.922 18.812 -0.568 1 46.84 17 ALA B O 1
ATOM 1385 N N . ALA B 1 18 ? -15.727 18.781 -0.564 1 46.31 18 ALA B N 1
ATOM 1386 C CA . ALA B 1 18 ? -15.672 17.594 -1.414 1 46.31 18 ALA B CA 1
ATOM 1387 C C . ALA B 1 18 ? -16.234 16.375 -0.69 1 46.31 18 ALA B C 1
ATOM 1389 O O . ALA B 1 18 ? -16.75 15.445 -1.325 1 46.31 18 ALA B O 1
ATOM 1390 N N . ALA B 1 19 ? -16.047 16.375 0.532 1 45.59 19 ALA B N 1
ATOM 1391 C CA . ALA B 1 19 ? -16.672 15.336 1.349 1 45.59 19 ALA B CA 1
ATOM 1392 C C . ALA B 1 19 ? -18.172 15.594 1.516 1 45.59 19 ALA B C 1
ATOM 1394 O O . ALA B 1 19 ? -18.844 14.875 2.254 1 45.59 19 ALA B O 1
ATOM 1395 N N . GLY B 1 20 ? -18.578 16.562 0.686 1 44.69 20 GLY B N 1
ATOM 1396 C CA . GLY B 1 20 ? -20 16.906 0.728 1 44.69 20 GLY B CA 1
ATOM 1397 C C . GLY B 1 20 ? -20.359 17.797 1.911 1 44.69 20 GLY B C 1
ATOM 1398 O O . GLY B 1 20 ? -21.531 17.906 2.273 1 44.69 20 GLY B O 1
ATOM 1399 N N . ILE B 1 21 ? -19.375 18.156 2.566 1 42.31 21 ILE B N 1
ATOM 1400 C CA . ILE B 1 21 ? -19.688 19.062 3.664 1 42.31 21 ILE B CA 1
ATOM 1401 C C . ILE B 1 21 ? -19.703 20.5 3.158 1 42.31 21 ILE B C 1
ATOM 1403 O O . ILE B 1 21 ? -18.766 20.953 2.506 1 42.31 21 ILE B O 1
ATOM 1407 N N . ALA B 1 22 ? -20.812 21.25 3.092 1 42.41 22 ALA B N 1
ATOM 1408 C CA . ALA B 1 22 ? -21.031 22.641 2.662 1 42.41 22 ALA B CA 1
ATOM 1409 C C . ALA B 1 22 ? -20.031 23.578 3.316 1 42.41 22 ALA B C 1
ATOM 1411 O O . ALA B 1 22 ? -19.703 23.422 4.496 1 42.41 22 ALA B O 1
ATOM 1412 N N . LYS B 1 23 ? -19.375 24.422 2.527 1 42.62 23 LYS B N 1
ATOM 1413 C CA . LYS B 1 23 ? -18.422 25.453 2.91 1 42.62 23 LYS B CA 1
ATOM 1414 C C . LYS B 1 23 ? -18.844 26.156 4.191 1 42.62 23 LYS B C 1
ATOM 1416 O O . LYS B 1 23 ? -18.031 26.359 5.098 1 42.62 23 LYS B O 1
ATOM 1421 N N . GLY B 1 24 ? -19.969 26.797 4.125 1 41.06 24 GLY B N 1
ATOM 1422 C CA . GLY B 1 24 ? -20.562 27.531 5.227 1 41.06 24 GLY B CA 1
ATOM 1423 C C . GLY B 1 24 ? -20.734 26.719 6.484 1 41.06 24 GLY B C 1
ATOM 1424 O O . GLY B 1 24 ? -20.578 27.219 7.598 1 41.06 24 GLY B O 1
ATOM 1425 N N . SER B 1 25 ? -21.156 25.531 6.352 1 38.81 25 SER B N 1
ATOM 1426 C CA . SER B 1 25 ? -21.422 24.641 7.473 1 38.81 25 SER B CA 1
ATOM 1427 C C . SER B 1 25 ? -20.141 24.062 8.039 1 38.81 25 SER B C 1
ATOM 1429 O O . SER B 1 25 ? -20.109 23.594 9.18 1 38.81 25 SER B O 1
ATOM 1431 N N . VAL B 1 26 ? -19.172 23.859 7.273 1 42.84 26 VAL B N 1
ATOM 1432 C CA . VAL B 1 26 ? -17.875 23.422 7.742 1 42.84 26 VAL B CA 1
ATOM 1433 C C . VAL B 1 26 ? -17.328 24.391 8.781 1 42.84 26 VAL B C 1
ATOM 1435 O O . VAL B 1 26 ? -16.75 23.984 9.789 1 42.84 26 VAL B O 1
ATOM 1438 N N . TYR B 1 27 ? -17.391 25.641 8.477 1 42.66 27 TYR B N 1
ATOM 1439 C CA . TYR B 1 27 ? -17.062 26.625 9.5 1 42.66 27 TYR B CA 1
ATOM 1440 C C . TYR B 1 27 ? -17.969 26.469 10.719 1 42.66 27 TYR B C 1
ATOM 1442 O O . TYR B 1 27 ? -17.547 26.734 11.844 1 42.66 27 TYR B O 1
ATOM 1450 N N . LEU B 1 28 ? -19.188 26.422 10.414 1 39.56 28 LEU B N 1
ATOM 1451 C CA . LEU B 1 28 ? -20.141 26.453 11.516 1 39.56 28 LEU B CA 1
ATOM 1452 C C . LEU B 1 28 ? -20.109 25.141 12.297 1 39.56 28 LEU B C 1
ATOM 1454 O O . LEU B 1 28 ? -20.297 25.125 13.516 1 39.56 28 LEU B O 1
ATOM 1458 N N . TYR B 1 29 ? -20.141 24.016 11.539 1 43.28 29 TYR B N 1
ATOM 1459 C CA . TYR B 1 29 ? -20.406 22.766 12.25 1 43.28 29 TYR B CA 1
ATOM 1460 C C . TYR B 1 29 ? -19.109 22.125 12.75 1 43.28 29 TYR B C 1
ATOM 1462 O O . TYR B 1 29 ? -19.109 21.438 13.766 1 43.28 29 TYR B O 1
ATOM 1470 N N . PHE B 1 30 ? -17.938 22.188 11.906 1 51.16 30 PHE B N 1
ATOM 1471 C CA . PHE B 1 30 ? -16.875 21.469 12.617 1 51.16 30 PHE B CA 1
ATOM 1472 C C . PHE B 1 30 ? -16 22.438 13.398 1 51.16 30 PHE B C 1
ATOM 1474 O O . PHE B 1 30 ? -15.32 23.281 12.805 1 51.16 30 PHE B O 1
ATOM 1481 N N . ASP B 1 31 ? -16.234 22.672 14.625 1 55.47 31 ASP B N 1
ATOM 1482 C CA . ASP B 1 31 ? -15.664 23.531 15.656 1 55.47 31 ASP B CA 1
ATOM 1483 C C . ASP B 1 31 ? -14.133 23.453 15.641 1 55.47 31 ASP B C 1
ATOM 1485 O O . ASP B 1 31 ? -13.461 24.375 16.125 1 55.47 31 ASP B O 1
ATOM 1489 N N . SER B 1 32 ? -13.57 22.219 14.922 1 64.19 32 SER B N 1
ATOM 1490 C CA . SER B 1 32 ? -12.117 22.078 14.93 1 64.19 32 SER B CA 1
ATOM 1491 C C . SER B 1 32 ? -11.641 21.219 13.766 1 64.19 32 SER B C 1
ATOM 1493 O O . SER B 1 32 ? -12.43 20.484 13.164 1 64.19 32 SER B O 1
ATOM 1495 N N . ARG B 1 33 ? -10.602 21.5 13.266 1 68.25 33 ARG B N 1
ATOM 1496 C CA . ARG B 1 33 ? -9.938 20.672 12.266 1 68.25 33 ARG B CA 1
ATOM 1497 C C . ARG B 1 33 ? -10.117 19.188 12.594 1 68.25 33 ARG B C 1
ATOM 1499 O O . ARG B 1 33 ? -10.375 18.375 11.695 1 68.25 33 ARG B O 1
ATOM 1506 N N . ASP B 1 34 ? -10.133 18.969 13.82 1 70.19 34 ASP B N 1
ATOM 1507 C CA . ASP B 1 34 ? -10.273 17.578 14.266 1 70.19 34 ASP B CA 1
ATOM 1508 C C . ASP B 1 34 ? -11.672 17.047 13.992 1 70.19 34 ASP B C 1
ATOM 1510 O O . ASP B 1 34 ? -11.836 15.891 13.602 1 70.19 34 ASP B O 1
ATOM 1514 N N . ALA B 1 35 ? -12.586 17.891 14.203 1 70.5 35 ALA B N 1
ATOM 1515 C CA . ALA B 1 35 ? -13.969 17.484 13.961 1 70.5 35 ALA B CA 1
ATOM 1516 C C . ALA B 1 35 ? -14.219 17.25 12.477 1 70.5 35 ALA B C 1
ATOM 1518 O O . ALA B 1 35 ? -14.945 16.328 12.102 1 70.5 35 ALA B O 1
ATOM 1519 N N . LEU B 1 36 ? -13.602 18.016 11.664 1 71.38 36 LEU B N 1
ATOM 1520 C CA . LEU B 1 36 ? -13.734 17.875 10.219 1 71.38 36 LEU B CA 1
ATOM 1521 C C . LEU B 1 36 ? -13.078 16.578 9.742 1 71.38 36 LEU B C 1
ATOM 1523 O O . LEU B 1 36 ? -13.664 15.844 8.953 1 71.38 36 LEU B O 1
ATOM 1527 N N . LEU B 1 37 ? -11.953 16.344 10.297 1 73.31 37 LEU B N 1
ATOM 1528 C CA . LEU B 1 37 ? -11.227 15.133 9.93 1 73.31 37 LEU B CA 1
ATOM 1529 C C . LEU B 1 37 ? -12 13.891 10.359 1 73.31 37 LEU B C 1
ATOM 1531 O O . LEU B 1 37 ? -12.078 12.914 9.609 1 73.31 37 LEU B O 1
ATOM 1535 N N . SER B 1 38 ? -12.586 14.07 11.492 1 74.25 38 SER B N 1
ATOM 1536 C CA . SER B 1 38 ? -13.375 12.945 12 1 74.25 38 SER B CA 1
ATOM 1537 C C . SER B 1 38 ? -14.602 12.695 11.133 1 74.25 38 SER B C 1
ATOM 1539 O O . SER B 1 38 ? -14.938 11.539 10.844 1 74.25 38 SER B O 1
ATOM 1541 N N . GLY B 1 39 ? -15.188 13.688 10.711 1 73.88 39 GLY B N 1
ATOM 1542 C CA . GLY B 1 39 ? -16.375 13.57 9.867 1 73.88 39 GLY B CA 1
ATOM 1543 C C . GLY B 1 39 ? -16.078 12.961 8.508 1 73.88 39 GLY B C 1
ATOM 1544 O O . GLY B 1 39 ? -16.812 12.102 8.031 1 73.88 39 GLY B O 1
ATOM 1545 N N . VAL B 1 40 ? -15.047 13.406 7.922 1 72.31 40 VAL B N 1
ATOM 1546 C CA . VAL B 1 40 ? -14.648 12.875 6.617 1 72.31 40 VAL B CA 1
ATOM 1547 C C . VAL B 1 40 ? -14.273 11.406 6.75 1 72.31 40 VAL B C 1
ATOM 1549 O O . VAL B 1 40 ? -14.656 10.586 5.91 1 72.31 40 VAL B O 1
ATOM 1552 N N . PHE B 1 41 ? -13.625 11.109 7.77 1 75.38 41 PHE B N 1
ATOM 1553 C CA . PHE B 1 41 ? -13.234 9.734 8.016 1 75.38 41 PHE B CA 1
ATOM 1554 C C . PHE B 1 41 ? -14.453 8.844 8.211 1 75.38 41 PHE B C 1
ATOM 1556 O O . PHE B 1 41 ? -14.516 7.734 7.676 1 75.38 41 PHE B O 1
ATOM 1563 N N . GLU B 1 42 ? -15.359 9.336 8.992 1 76.94 42 GLU B N 1
ATOM 1564 C CA . GLU B 1 42 ? -16.578 8.57 9.242 1 76.94 42 GLU B CA 1
ATOM 1565 C C . GLU B 1 42 ? -17.359 8.336 7.949 1 76.94 42 GLU B C 1
ATOM 1567 O O . GLU B 1 42 ? -17.938 7.27 7.75 1 76.94 42 GLU B O 1
ATOM 1572 N N . SER B 1 43 ? -17.359 9.344 7.145 1 78.62 43 SER B N 1
ATOM 1573 C CA . SER B 1 43 ? -18.047 9.211 5.859 1 78.62 43 SER B CA 1
ATOM 1574 C C . SER B 1 43 ? -17.375 8.156 4.988 1 78.62 43 SER B C 1
ATOM 1576 O O . SER B 1 43 ? -18.047 7.336 4.363 1 78.62 43 SER B O 1
ATOM 1578 N N . TYR B 1 44 ? -16.078 8.125 5.008 1 78.06 44 TYR B N 1
ATOM 1579 C CA . TYR B 1 44 ? -15.32 7.133 4.262 1 78.06 44 TYR B CA 1
ATOM 1580 C C . TYR B 1 44 ? -15.562 5.734 4.812 1 78.06 44 TYR B C 1
ATOM 1582 O O . TYR B 1 44 ? -15.773 4.785 4.055 1 78.06 44 TYR B O 1
ATOM 1590 N N . SER B 1 45 ? -15.5 5.656 6.086 1 81.62 45 SER B N 1
ATOM 1591 C CA . SER B 1 45 ? -15.719 4.367 6.738 1 81.62 45 SER B CA 1
ATOM 1592 C C . SER B 1 45 ? -17.094 3.803 6.406 1 81.62 45 SER B C 1
ATOM 1594 O O . SER B 1 45 ? -17.234 2.602 6.168 1 81.62 45 SER B O 1
ATOM 1596 N N . ALA B 1 46 ? -18.062 4.699 6.367 1 85.5 46 ALA B N 1
ATOM 1597 C CA . ALA B 1 46 ? -19.422 4.266 6.059 1 85.5 46 ALA B CA 1
ATOM 1598 C C . ALA B 1 46 ? -19.531 3.785 4.617 1 85.5 46 ALA B C 1
ATOM 1600 O O . ALA B 1 46 ? -20.203 2.789 4.336 1 85.5 46 ALA B O 1
ATOM 1601 N N . ARG B 1 47 ? -18.906 4.457 3.723 1 85.19 47 ARG B N 1
ATOM 1602 C CA . ARG B 1 47 ? -18.938 4.074 2.314 1 85.19 47 ARG B CA 1
ATOM 1603 C C . ARG B 1 47 ? -18.203 2.754 2.092 1 85.19 47 ARG B C 1
ATOM 1605 O O . ARG B 1 47 ? -18.672 1.901 1.331 1 85.19 47 ARG B O 1
ATOM 1612 N N . ALA B 1 48 ? -17.062 2.604 2.742 1 86.12 48 ALA B N 1
ATOM 1613 C CA . ALA B 1 48 ? -16.328 1.353 2.648 1 86.12 48 ALA B CA 1
ATOM 1614 C C . ALA B 1 48 ? -17.125 0.188 3.217 1 86.12 48 ALA B C 1
ATOM 1616 O O . ALA B 1 48 ? -17.109 -0.917 2.67 1 86.12 48 ALA B O 1
ATOM 1617 N N . ALA B 1 49 ? -17.859 0.501 4.293 1 88.31 49 ALA B N 1
ATOM 1618 C CA . ALA B 1 49 ? -18.719 -0.515 4.902 1 88.31 49 ALA B CA 1
ATOM 1619 C C . ALA B 1 49 ? -19.812 -0.948 3.943 1 88.31 49 ALA B C 1
ATOM 1621 O O . ALA B 1 49 ? -20.219 -2.115 3.932 1 88.31 49 ALA B O 1
ATOM 1622 N N . THR B 1 50 ? -20.234 -0.009 3.186 1 90.62 50 THR B N 1
ATOM 1623 C CA . THR B 1 50 ? -21.266 -0.332 2.199 1 90.62 50 THR B CA 1
ATOM 1624 C C . THR B 1 50 ? -20.719 -1.286 1.142 1 90.62 50 THR B C 1
ATOM 1626 O O . THR B 1 50 ? -21.391 -2.236 0.746 1 90.62 50 THR B O 1
ATOM 1629 N N . VAL B 1 51 ? -19.531 -1.06 0.687 1 92 51 VAL B N 1
ATOM 1630 C CA . VAL B 1 51 ? -18.891 -1.957 -0.273 1 92 51 VAL B CA 1
ATOM 1631 C C . VAL B 1 51 ? -18.75 -3.352 0.336 1 92 51 VAL B C 1
ATOM 1633 O O . VAL B 1 51 ? -19.094 -4.352 -0.304 1 92 51 VAL B O 1
ATOM 1636 N N . LEU B 1 52 ? -18.328 -3.387 1.582 1 89.06 52 LEU B N 1
ATOM 1637 C CA . LEU B 1 52 ? -18.109 -4.641 2.299 1 89.06 52 LEU B CA 1
ATOM 1638 C C . LEU B 1 52 ? -19.422 -5.402 2.463 1 89.06 52 LEU B C 1
ATOM 1640 O O . LEU B 1 52 ? -19.438 -6.633 2.395 1 89.06 52 LEU B O 1
ATOM 1644 N N . GLY B 1 53 ? -20.5 -4.684 2.697 1 89.88 53 GLY B N 1
ATOM 1645 C CA . GLY B 1 53 ? -21.797 -5.289 2.953 1 89.88 53 GLY B CA 1
ATOM 1646 C C . GLY B 1 53 ? -22.5 -5.77 1.692 1 89.88 53 GLY B C 1
ATOM 1647 O O . GLY B 1 53 ? -23.484 -6.508 1.763 1 89.88 53 GLY B O 1
ATOM 1648 N N . ASP B 1 54 ? -21.922 -5.402 0.493 1 92.12 54 ASP B N 1
ATOM 1649 C CA . ASP B 1 54 ? -22.625 -5.676 -0.751 1 92.12 54 ASP B CA 1
ATOM 1650 C C . ASP B 1 54 ? -21.766 -6.5 -1.706 1 92.12 54 ASP B C 1
ATOM 1652 O O . ASP B 1 54 ? -21.766 -6.254 -2.91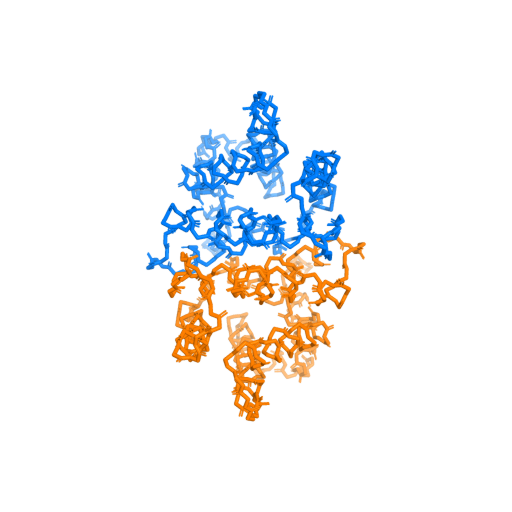4 1 92.12 54 ASP B O 1
ATOM 1656 N N . LEU B 1 55 ? -21.031 -7.441 -1.177 1 95.06 55 LEU B N 1
ATOM 1657 C CA . LEU B 1 55 ? -20.156 -8.234 -2.021 1 95.06 55 LEU B CA 1
ATOM 1658 C C . LEU B 1 55 ? -20.922 -9.359 -2.709 1 95.06 55 LEU B C 1
ATOM 1660 O O . LEU B 1 55 ? -20.422 -9.961 -3.664 1 95.06 55 LEU B O 1
ATOM 1664 N N . GLY B 1 56 ? -22.188 -9.586 -2.291 1 94.25 56 GLY B N 1
ATOM 1665 C CA . GLY B 1 56 ? -23.016 -10.617 -2.893 1 94.25 56 GLY B CA 1
ATOM 1666 C C . GLY B 1 56 ? -22.531 -12.023 -2.605 1 94.25 56 GLY B C 1
ATOM 1667 O O . GLY B 1 56 ? -21.75 -12.242 -1.678 1 94.25 56 GLY B O 1
ATOM 1668 N N . GLU B 1 57 ? -23.094 -12.992 -3.354 1 95.56 57 GLU B N 1
ATOM 1669 C CA . GLU B 1 57 ? -22.75 -14.398 -3.197 1 95.56 57 GLU B CA 1
ATOM 1670 C C . GLU B 1 57 ? -21.562 -14.781 -4.09 1 95.56 57 GLU B C 1
ATOM 1672 O O . GLU B 1 57 ? -21.25 -14.07 -5.047 1 95.56 57 GLU B O 1
ATOM 1677 N N . GLY B 1 58 ? -20.875 -15.844 -3.672 1 96.5 58 GLY B N 1
ATOM 1678 C CA . GLY B 1 58 ? -19.766 -16.344 -4.457 1 96.5 58 GLY B CA 1
ATOM 1679 C C . GLY B 1 58 ? -18.641 -16.922 -3.609 1 96.5 58 GLY B C 1
ATOM 1680 O O . GLY B 1 58 ? -18.719 -16.922 -2.381 1 96.5 58 GLY B O 1
ATOM 1681 N N . SER B 1 59 ? -17.656 -17.422 -4.348 1 97.62 59 SER B N 1
ATOM 1682 C CA . SER B 1 59 ? -16.484 -17.969 -3.66 1 97.62 59 SER B CA 1
ATOM 1683 C C . SER B 1 59 ? -15.703 -16.875 -2.949 1 97.62 59 SER B C 1
ATOM 1685 O O . SER B 1 59 ? -15.922 -15.688 -3.189 1 97.62 59 SER B O 1
ATOM 1687 N N . GLY B 1 60 ? -14.852 -17.219 -2.041 1 97.81 60 GLY B N 1
ATOM 1688 C CA . GLY B 1 60 ? -14.016 -16.281 -1.322 1 97.81 60 GLY B CA 1
ATOM 1689 C C . GLY B 1 60 ? -13.234 -15.359 -2.238 1 97.81 60 GLY B C 1
ATOM 1690 O O . GLY B 1 60 ? -13.25 -14.141 -2.057 1 97.81 60 GLY B O 1
ATOM 1691 N N . LEU B 1 61 ? -12.656 -15.938 -3.264 1 98.25 61 LEU B N 1
ATOM 1692 C CA . LEU B 1 61 ? -11.812 -15.141 -4.141 1 98.25 61 LEU B CA 1
ATOM 1693 C C . LEU B 1 61 ? -12.656 -14.281 -5.074 1 98.25 61 LEU B C 1
ATOM 1695 O O . LEU B 1 61 ? -12.258 -13.164 -5.43 1 98.25 61 LEU B O 1
ATOM 1699 N N . THR B 1 62 ? -13.859 -14.75 -5.465 1 98.12 62 THR B N 1
ATOM 1700 C CA . THR B 1 62 ? -14.773 -13.93 -6.246 1 98.12 62 THR B CA 1
ATOM 1701 C C . THR B 1 62 ? -15.195 -12.695 -5.453 1 98.12 62 THR B C 1
ATOM 1703 O O . THR B 1 62 ? -15.188 -11.578 -5.977 1 98.12 62 THR B O 1
ATOM 1706 N N . ARG B 1 63 ? -15.508 -12.922 -4.227 1 98.19 63 ARG B N 1
ATOM 1707 C CA . ARG B 1 63 ? -15.922 -11.828 -3.361 1 98.19 63 ARG B CA 1
ATOM 1708 C C . ARG B 1 63 ? -14.758 -10.898 -3.041 1 98.19 63 ARG B C 1
ATOM 1710 O O . ARG B 1 63 ? -14.93 -9.688 -2.93 1 98.19 63 ARG B O 1
ATOM 1717 N N . LEU B 1 64 ? -13.586 -11.469 -2.896 1 98.31 64 LEU B N 1
ATOM 1718 C CA . LEU B 1 64 ? -12.398 -10.641 -2.689 1 98.31 64 LEU B CA 1
ATOM 1719 C C . LEU B 1 64 ? -12.133 -9.758 -3.904 1 98.31 64 LEU B C 1
ATOM 1721 O O . LEU B 1 64 ? -11.773 -8.586 -3.762 1 98.31 64 LEU B O 1
ATOM 1725 N N . THR B 1 65 ? -12.328 -10.289 -5.098 1 98.56 65 THR B N 1
ATOM 1726 C CA . THR B 1 65 ? -12.203 -9.508 -6.324 1 98.56 65 THR B CA 1
ATOM 1727 C C . THR B 1 65 ? -13.172 -8.32 -6.312 1 98.56 65 THR B C 1
ATOM 1729 O O . THR B 1 65 ? -12.773 -7.191 -6.605 1 98.56 65 THR B O 1
ATOM 1732 N N . ARG B 1 66 ? -14.352 -8.57 -5.914 1 98.19 66 ARG B N 1
ATOM 1733 C CA . ARG B 1 66 ? -15.359 -7.516 -5.863 1 98.19 66 ARG B CA 1
ATOM 1734 C C . ARG B 1 66 ? -15.008 -6.469 -4.809 1 98.19 66 ARG B C 1
ATOM 1736 O O . ARG B 1 66 ? -15.242 -5.277 -5.012 1 98.19 66 ARG B O 1
ATOM 1743 N N . LEU B 1 67 ? -14.484 -6.934 -3.73 1 97.75 67 LEU B N 1
ATOM 1744 C CA . LEU B 1 67 ? -14.078 -6.004 -2.684 1 97.75 67 LEU B CA 1
ATOM 1745 C C . LEU B 1 67 ? -12.969 -5.082 -3.178 1 97.75 67 LEU B C 1
ATOM 1747 O O . LEU B 1 67 ? -13.062 -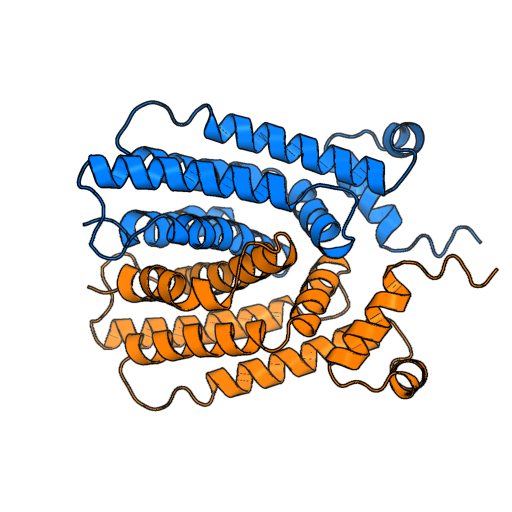3.859 -3.035 1 97.75 67 LEU B O 1
ATOM 1751 N N . VAL B 1 68 ? -11.93 -5.66 -3.795 1 98 68 VAL B N 1
ATOM 1752 C CA . VAL B 1 68 ? -10.797 -4.879 -4.281 1 98 68 VAL B CA 1
ATOM 1753 C C . VAL B 1 68 ? -11.273 -3.871 -5.324 1 98 68 VAL B C 1
ATOM 1755 O O . VAL B 1 68 ? -10.984 -2.676 -5.219 1 98 68 VAL B O 1
ATOM 1758 N N . ARG B 1 69 ? -12.078 -4.297 -6.258 1 97.94 69 ARG B N 1
ATOM 1759 C CA . ARG B 1 69 ? -12.57 -3.41 -7.309 1 97.94 69 ARG B CA 1
ATOM 1760 C C . ARG B 1 69 ? -13.5 -2.348 -6.73 1 97.94 69 ARG B C 1
ATOM 1762 O O . ARG B 1 69 ? -13.445 -1.183 -7.129 1 97.94 69 ARG B O 1
ATOM 1769 N N . GLY B 1 70 ? -14.391 -2.764 -5.82 1 96.31 70 GLY B N 1
ATOM 1770 C CA . GLY B 1 70 ? -15.32 -1.835 -5.199 1 96.31 70 GLY B CA 1
ATOM 1771 C C . GLY B 1 70 ? -14.633 -0.73 -4.422 1 96.31 70 GLY B C 1
ATOM 1772 O O . GLY B 1 70 ? -15.016 0.436 -4.516 1 96.31 70 GLY B O 1
ATOM 1773 N N . ILE B 1 71 ? -13.633 -1.08 -3.666 1 95.06 71 ILE B N 1
ATOM 1774 C CA . ILE B 1 71 ? -12.914 -0.097 -2.865 1 95.06 71 ILE B CA 1
ATOM 1775 C C . ILE B 1 71 ? -12.125 0.835 -3.781 1 95.06 71 ILE B C 1
ATOM 1777 O O . ILE B 1 71 ? -12.094 2.049 -3.566 1 95.06 71 ILE B O 1
ATOM 1781 N N . VAL B 1 72 ? -11.461 0.311 -4.812 1 96.12 72 VAL B N 1
ATOM 1782 C CA . VAL B 1 72 ? -10.727 1.125 -5.773 1 96.12 72 VAL B CA 1
ATOM 1783 C C . VAL B 1 72 ? -11.664 2.129 -6.434 1 96.12 72 VAL B C 1
ATOM 1785 O O . VAL B 1 72 ? -11.344 3.316 -6.535 1 96.12 72 VAL B O 1
ATOM 1788 N N . ASP B 1 73 ? -12.828 1.663 -6.812 1 94.81 73 ASP B N 1
ATOM 1789 C CA . ASP B 1 73 ? -13.812 2.539 -7.441 1 94.81 73 ASP B CA 1
ATOM 1790 C C . ASP B 1 73 ? -14.266 3.635 -6.477 1 94.81 73 ASP B C 1
ATOM 1792 O O . ASP B 1 73 ? -14.398 4.797 -6.867 1 94.81 73 ASP B O 1
ATOM 1796 N N . LEU B 1 74 ? -14.484 3.248 -5.285 1 91.06 74 LEU B N 1
ATOM 1797 C CA . LEU B 1 74 ? -14.914 4.195 -4.262 1 91.06 74 LEU B CA 1
ATOM 1798 C C . LEU B 1 74 ? -13.859 5.273 -4.043 1 91.06 74 LEU B C 1
ATOM 1800 O O . LEU B 1 74 ? -14.172 6.465 -4.035 1 91.06 74 LEU B O 1
ATOM 1804 N N . LEU B 1 75 ? -12.633 4.863 -3.896 1 90.19 75 LEU B N 1
ATOM 1805 C CA . LEU B 1 75 ? -11.539 5.789 -3.635 1 90.19 75 LEU B CA 1
ATOM 1806 C C . LEU B 1 75 ? -11.281 6.684 -4.844 1 90.19 75 LEU B C 1
ATOM 1808 O O . LEU B 1 75 ? -11.031 7.883 -4.695 1 90.19 75 LEU B O 1
ATOM 1812 N N . ALA B 1 76 ? -11.367 6.105 -6.031 1 91.38 76 ALA B N 1
ATOM 1813 C CA . ALA B 1 76 ? -11.109 6.852 -7.262 1 91.38 76 ALA B CA 1
ATOM 1814 C C . ALA B 1 76 ? -12.203 7.887 -7.508 1 91.38 76 ALA B C 1
ATOM 1816 O O . ALA B 1 76 ? -11.945 8.945 -8.094 1 91.38 76 ALA B O 1
ATOM 1817 N N . ALA B 1 77 ? -13.352 7.609 -7.008 1 88.88 77 ALA B N 1
ATOM 1818 C CA . ALA B 1 77 ? -14.5 8.484 -7.234 1 88.88 77 ALA B CA 1
ATOM 1819 C C . ALA B 1 77 ? -14.492 9.656 -6.258 1 88.88 77 ALA B C 1
ATOM 1821 O O . ALA B 1 77 ? -15.195 10.648 -6.469 1 88.88 77 ALA B O 1
ATOM 1822 N N . HIS B 1 78 ? -13.656 9.523 -5.18 1 82.44 78 HIS B N 1
ATOM 1823 C CA . HIS B 1 78 ? -13.656 10.539 -4.137 1 82.44 78 HIS B CA 1
ATOM 1824 C C . HIS B 1 78 ? -12.234 10.961 -3.785 1 82.44 78 HIS B C 1
ATOM 1826 O O . HIS B 1 78 ? -11.781 10.766 -2.654 1 82.44 78 HIS B O 1
ATOM 1832 N N . PRO B 1 79 ? -11.578 11.625 -4.648 1 76.06 79 PRO B N 1
ATOM 1833 C CA . PRO B 1 79 ? -10.172 11.977 -4.414 1 76.06 79 PRO B CA 1
ATOM 1834 C C . PRO B 1 79 ? -9.992 12.93 -3.234 1 76.06 79 PRO B C 1
ATOM 1836 O O . PRO B 1 79 ? -8.961 12.898 -2.561 1 76.06 79 PRO B O 1
ATOM 1839 N N . ASP B 1 80 ? -10.992 13.672 -2.986 1 70.75 80 ASP B N 1
ATOM 1840 C CA . ASP B 1 80 ? -10.906 14.609 -1.866 1 70.75 80 ASP B CA 1
ATOM 1841 C C . ASP B 1 80 ? -10.883 13.859 -0.533 1 70.75 80 ASP B C 1
ATOM 1843 O O . ASP B 1 80 ? -10.195 14.273 0.404 1 70.75 80 ASP B O 1
ATOM 1847 N N . HIS B 1 81 ? -11.562 12.789 -0.485 1 70.38 81 HIS B N 1
ATOM 1848 C CA . HIS B 1 81 ? -11.555 11.961 0.717 1 70.38 81 HIS B CA 1
ATOM 1849 C C . HIS B 1 81 ? -10.195 11.312 0.937 1 70.38 81 HIS B C 1
ATOM 1851 O O . HIS B 1 81 ? -9.719 11.219 2.072 1 70.38 81 HIS B O 1
ATOM 1857 N N . ALA B 1 82 ? -9.609 11.039 -0.21 1 71.62 82 ALA B N 1
ATOM 1858 C CA . ALA B 1 82 ? -8.289 10.414 -0.142 1 71.62 82 ALA B CA 1
ATOM 1859 C C . ALA B 1 82 ? -7.254 11.383 0.411 1 71.62 82 ALA B C 1
ATOM 1861 O O . ALA B 1 82 ? -6.395 11 1.208 1 71.62 82 ALA B O 1
ATOM 1862 N N . ARG B 1 83 ? -7.41 12.578 0.054 1 73.94 83 ARG B N 1
ATOM 1863 C CA . ARG B 1 83 ? -6.492 13.594 0.556 1 73.94 83 ARG B CA 1
ATOM 1864 C C . ARG B 1 83 ? -6.684 13.812 2.053 1 73.94 83 ARG B C 1
ATOM 1866 O O . ARG B 1 83 ? -5.711 14.008 2.785 1 73.94 83 ARG B O 1
ATOM 1873 N N . VAL B 1 84 ? -7.875 13.711 2.508 1 73.5 84 VAL B N 1
ATOM 1874 C CA . VAL B 1 84 ? -8.172 13.844 3.93 1 73.5 84 VAL B CA 1
ATOM 1875 C C . VAL B 1 84 ? -7.539 12.688 4.703 1 73.5 84 VAL B C 1
ATOM 1877 O O . VAL B 1 84 ? -7.055 12.875 5.82 1 73.5 84 VAL B O 1
ATOM 1880 N N . LEU B 1 85 ? -7.473 11.531 4.055 1 75.44 85 LEU B N 1
ATOM 1881 C CA . LEU B 1 85 ? -6.859 10.375 4.691 1 75.44 85 LEU B CA 1
ATOM 1882 C C . LEU B 1 85 ? -5.375 10.609 4.938 1 75.44 85 LEU B C 1
ATOM 1884 O O . LEU B 1 85 ? -4.848 10.258 5.996 1 75.44 85 LEU B O 1
ATOM 1888 N N . LEU B 1 86 ? -4.781 11.25 4.016 1 75.19 86 LEU B N 1
ATOM 1889 C CA . LEU B 1 86 ? -3.373 11.594 4.184 1 75.19 86 LEU B CA 1
ATOM 1890 C C . LEU B 1 86 ? -3.184 12.547 5.352 1 75.19 86 LEU B C 1
ATOM 1892 O O . LEU B 1 86 ? -2.234 12.414 6.129 1 75.19 86 LEU B O 1
ATOM 1896 N N . ASP B 1 87 ? -4.117 13.453 5.48 1 72.12 87 ASP B N 1
ATOM 1897 C CA . ASP B 1 87 ? -4.062 14.406 6.582 1 72.12 87 ASP B CA 1
ATOM 1898 C C . ASP B 1 87 ? -4.289 13.711 7.922 1 72.12 87 ASP B C 1
ATOM 1900 O O . ASP B 1 87 ? -3.635 14.039 8.914 1 72.12 87 ASP B O 1
ATOM 1904 N N . VAL B 1 88 ? -5.168 12.82 7.879 1 74.06 88 VAL B N 1
ATOM 1905 C CA . VAL B 1 88 ? -5.496 12.078 9.086 1 74.06 88 VAL B CA 1
ATOM 1906 C C . VAL B 1 88 ? -4.289 11.25 9.531 1 74.06 88 VAL B C 1
ATOM 1908 O O . VAL B 1 88 ? -3.936 11.234 10.711 1 74.06 88 VAL B O 1
ATOM 1911 N N . TRP B 1 89 ? -3.625 10.711 8.539 1 74.75 89 TRP B N 1
ATOM 1912 C CA . TRP B 1 89 ? -2.467 9.883 8.859 1 74.75 89 TRP B CA 1
ATOM 1913 C C . TRP B 1 89 ? -1.329 10.727 9.422 1 74.75 89 TRP B C 1
ATOM 1915 O O . TRP B 1 89 ? -0.599 10.273 10.312 1 74.75 89 TRP B O 1
ATOM 1925 N N . ALA B 1 90 ? -1.303 11.922 9 1 69.5 90 ALA B N 1
ATOM 1926 C CA . ALA B 1 90 ? -0.186 12.789 9.375 1 69.5 90 ALA B CA 1
ATOM 1927 C C . ALA B 1 90 ? -0.462 13.5 10.695 1 69.5 90 ALA B C 1
ATOM 1929 O O . ALA B 1 90 ? 0.467 13.82 11.438 1 69.5 90 ALA B O 1
ATOM 1930 N N . SER B 1 91 ? -1.731 13.828 10.977 1 65.44 91 SER B N 1
ATOM 1931 C CA . SER B 1 91 ? -2.057 14.703 12.094 1 65.44 91 SER B CA 1
ATOM 1932 C C . SER B 1 91 ? -2.369 13.906 13.359 1 65.44 91 SER B C 1
ATOM 1934 O O . SER B 1 91 ? -2.445 14.469 14.453 1 65.44 91 SER B O 1
ATOM 1936 N N . ASN B 1 92 ? -2.402 12.633 13.266 1 64.06 92 ASN B N 1
ATOM 1937 C CA . ASN B 1 92 ? -2.75 11.789 14.406 1 64.06 92 ASN B CA 1
ATOM 1938 C C . ASN B 1 92 ? -3.965 12.328 15.156 1 64.06 92 ASN B C 1
ATOM 1940 O O . ASN B 1 92 ? -3.885 12.609 16.344 1 64.06 92 ASN B O 1
ATOM 1944 N N . PRO B 1 93 ? -4.996 12.547 14.453 1 63.34 93 PRO B N 1
ATOM 1945 C CA . PRO B 1 93 ? -6.199 13.023 15.141 1 63.34 93 PRO B CA 1
ATOM 1946 C C . PRO B 1 93 ? -6.719 12.023 16.172 1 63.34 93 PRO B C 1
ATOM 1948 O O . PRO B 1 93 ? -6.266 10.875 16.203 1 63.34 93 PRO B O 1
ATOM 1951 N N . PRO B 1 94 ? -7.516 12.633 17.031 1 69.44 94 PRO B N 1
ATOM 1952 C CA . PRO B 1 94 ? -8.078 11.719 18.031 1 69.44 94 PRO B CA 1
ATOM 1953 C C . PRO B 1 94 ? -9.078 10.734 17.422 1 69.44 94 PRO B C 1
ATOM 1955 O O . PRO B 1 94 ? -10.25 10.727 17.797 1 69.44 94 PRO B O 1
ATOM 1958 N N . LEU B 1 95 ? -8.719 10.141 16.422 1 75.75 95 LEU B N 1
ATOM 1959 C CA . LEU B 1 95 ? -9.438 9.062 15.758 1 75.75 95 LEU B CA 1
ATOM 1960 C C . LEU B 1 95 ? -8.766 7.715 16 1 75.75 95 LEU B C 1
ATOM 1962 O O . LEU B 1 95 ? -7.543 7.648 16.141 1 75.75 95 LEU B O 1
ATOM 1966 N N . ASP B 1 96 ? -9.617 6.789 16.188 1 80.94 96 ASP B N 1
ATOM 1967 C CA . ASP B 1 96 ? -9.055 5.449 16.344 1 80.94 96 ASP B CA 1
ATOM 1968 C C . ASP B 1 96 ? -8.758 4.82 14.992 1 80.94 96 ASP B C 1
ATOM 1970 O O . ASP B 1 96 ? -9.5 3.947 14.531 1 80.94 96 ASP B O 1
ATOM 1974 N N . LEU B 1 97 ? -7.699 5.207 14.391 1 82.06 97 LEU B N 1
ATOM 1975 C CA . LEU B 1 97 ? -7.281 4.703 13.086 1 82.06 97 LEU B CA 1
ATOM 1976 C C . LEU B 1 97 ? -6.992 3.207 13.148 1 82.06 97 LEU B C 1
ATOM 1978 O O . LEU B 1 97 ? -7.273 2.475 12.203 1 82.06 97 LEU B O 1
ATOM 1982 N N . ALA B 1 98 ? -6.543 2.826 14.266 1 87.88 98 ALA B N 1
ATOM 1983 C CA . ALA B 1 98 ? -6.23 1.412 14.445 1 87.88 98 ALA B CA 1
ATOM 1984 C C . ALA B 1 98 ? -7.484 0.552 14.328 1 87.88 98 ALA B C 1
ATOM 1986 O O . ALA B 1 98 ? -7.461 -0.504 13.688 1 87.88 98 ALA B O 1
ATOM 1987 N N . ALA B 1 99 ? -8.531 1.052 14.898 1 87.56 99 ALA B N 1
ATOM 1988 C CA . ALA B 1 99 ? -9.781 0.308 14.844 1 87.56 99 ALA B CA 1
ATOM 1989 C C . ALA B 1 99 ? -10.32 0.235 13.422 1 87.56 99 ALA B C 1
ATOM 1991 O O . ALA B 1 99 ? -10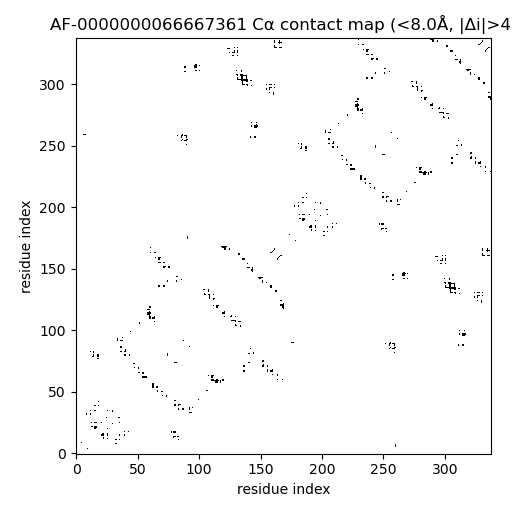.867 -0.791 13.008 1 87.56 99 ALA B O 1
ATOM 1992 N N . MET B 1 100 ? -10.172 1.238 12.68 1 83.38 100 MET B N 1
ATOM 1993 C CA . MET B 1 100 ? -10.617 1.265 11.289 1 83.38 100 MET B CA 1
ATOM 1994 C C . MET B 1 100 ? -9.828 0.263 10.445 1 83.38 100 MET B C 1
ATOM 1996 O O . MET B 1 100 ? -10.414 -0.525 9.703 1 83.38 100 MET B O 1
ATOM 2000 N N . TYR B 1 101 ? -8.555 0.257 10.602 1 89.56 101 TYR B N 1
ATOM 2001 C CA . TYR B 1 101 ? -7.723 -0.672 9.844 1 89.56 101 TYR B CA 1
ATOM 2002 C C . TYR B 1 101 ? -8.016 -2.113 10.242 1 89.56 101 TYR B C 1
ATOM 2004 O O . TYR B 1 101 ? -8.016 -3.012 9.391 1 89.56 101 TYR B O 1
ATOM 2012 N N . ARG B 1 102 ? -8.258 -2.262 11.508 1 93.19 102 ARG B N 1
ATOM 2013 C CA . ARG B 1 102 ? -8.594 -3.604 11.969 1 93.19 102 ARG B CA 1
ATOM 2014 C C . ARG B 1 102 ? -9.867 -4.109 11.297 1 93.19 102 ARG B C 1
ATOM 2016 O O . ARG B 1 102 ? -9.945 -5.277 10.914 1 93.19 102 ARG B O 1
ATOM 2023 N N . GLU B 1 103 ? -10.773 -3.225 11.188 1 90.44 103 GLU B N 1
ATOM 2024 C CA . GLU B 1 103 ? -12.031 -3.604 10.547 1 90.44 103 GLU B CA 1
ATOM 2025 C C . GLU B 1 103 ? -11.805 -3.998 9.086 1 90.44 103 GLU B C 1
ATOM 2027 O O . GLU B 1 103 ? -12.367 -4.988 8.617 1 90.44 103 GLU B O 1
ATOM 2032 N N . TYR B 1 104 ? -11 -3.258 8.367 1 91.69 104 TYR B N 1
ATOM 2033 C CA . TYR B 1 104 ? -10.703 -3.549 6.965 1 91.69 104 TYR B CA 1
ATOM 2034 C C . TYR B 1 104 ? -9.906 -4.84 6.832 1 91.69 104 TYR B C 1
ATOM 2036 O O . TYR B 1 104 ? -10.219 -5.684 5.984 1 91.69 104 TYR B O 1
ATOM 2044 N N . ARG B 1 105 ? -8.938 -5 7.691 1 96.31 105 ARG B N 1
ATOM 2045 C CA . ARG B 1 105 ? -8.141 -6.223 7.664 1 96.31 105 ARG B CA 1
ATOM 2046 C C . ARG B 1 105 ? -9 -7.441 7.988 1 96.31 105 ARG B C 1
ATOM 2048 O O . ARG B 1 105 ? -8.852 -8.5 7.371 1 96.31 105 ARG B O 1
ATOM 2055 N N . ASP B 1 106 ? -9.898 -7.262 8.938 1 96.31 106 ASP B N 1
ATOM 2056 C CA . ASP B 1 106 ? -10.766 -8.367 9.32 1 96.31 106 ASP B CA 1
ATOM 2057 C C . ASP B 1 106 ? -11.68 -8.773 8.164 1 96.31 106 ASP B C 1
ATOM 2059 O O . ASP B 1 106 ? -11.93 -9.961 7.957 1 96.31 106 ASP B O 1
ATOM 2063 N N . ALA B 1 107 ? -12.18 -7.809 7.473 1 95.25 107 ALA B N 1
ATOM 2064 C CA . ALA B 1 107 ? -13.023 -8.102 6.32 1 95.25 107 ALA B CA 1
ATOM 2065 C C . ALA B 1 107 ? -12.266 -8.914 5.273 1 95.25 107 ALA B C 1
ATOM 2067 O O . ALA B 1 107 ? -12.789 -9.898 4.746 1 95.25 107 ALA B O 1
ATOM 2068 N N . VAL B 1 108 ? -11.078 -8.539 4.98 1 97.81 108 VAL B N 1
ATOM 2069 C CA . VAL B 1 108 ? -10.258 -9.258 4.012 1 97.81 108 VAL B CA 1
ATOM 2070 C C . VAL B 1 108 ? -9.891 -10.641 4.562 1 97.81 108 VAL B C 1
ATOM 2072 O O . VAL B 1 108 ? -9.938 -11.633 3.836 1 97.81 108 VAL B O 1
ATOM 2075 N N . ALA B 1 109 ? -9.562 -10.688 5.848 1 98 109 ALA B N 1
ATOM 2076 C CA . ALA B 1 109 ? -9.203 -11.953 6.488 1 98 109 ALA B CA 1
ATOM 2077 C C . ALA B 1 109 ? -10.359 -12.945 6.422 1 98 109 ALA B C 1
ATOM 2079 O O . A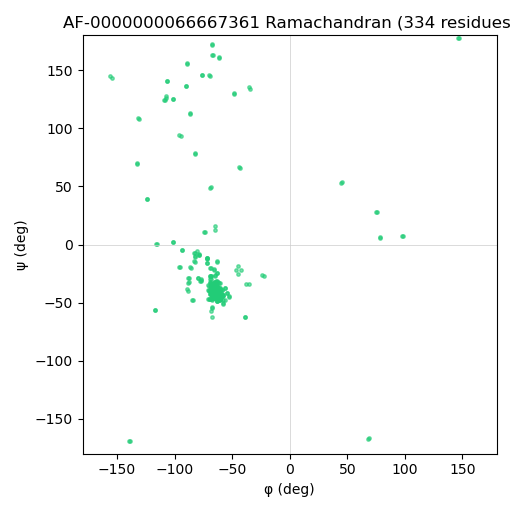LA B 1 109 ? -10.148 -14.141 6.219 1 98 109 ALA B O 1
ATOM 2080 N N . ASP B 1 110 ? -11.523 -12.453 6.609 1 97.31 110 ASP B N 1
ATOM 2081 C CA . ASP B 1 110 ? -12.703 -13.305 6.52 1 97.31 110 ASP B CA 1
ATOM 2082 C C . ASP B 1 110 ? -12.852 -13.898 5.121 1 97.31 110 ASP B C 1
ATOM 2084 O O . ASP B 1 110 ? -13.203 -15.07 4.969 1 97.31 110 ASP B O 1
ATOM 2088 N N . LEU B 1 111 ? -12.609 -13.109 4.145 1 97.88 111 LEU B N 1
ATOM 2089 C CA . LEU B 1 111 ? -12.695 -13.578 2.768 1 97.88 111 LEU B CA 1
ATOM 2090 C C . LEU B 1 111 ? -11.578 -14.578 2.469 1 97.88 111 LEU B C 1
ATOM 2092 O O . LEU B 1 111 ? -11.797 -15.555 1.742 1 97.88 111 LEU B O 1
ATOM 2096 N N . LEU B 1 112 ? -10.398 -14.352 3.039 1 98.25 112 LEU B N 1
ATOM 2097 C CA . LEU B 1 112 ? -9.297 -15.305 2.893 1 98.25 112 LEU B CA 1
ATOM 2098 C C . LEU B 1 112 ? -9.641 -16.641 3.553 1 98.25 112 LEU B C 1
ATOM 2100 O O . LEU B 1 112 ? -9.336 -17.703 3.008 1 98.25 112 LEU B O 1
ATOM 2104 N N . ALA B 1 113 ? -10.258 -16.516 4.676 1 98 113 ALA B N 1
ATOM 2105 C CA . ALA B 1 113 ? -10.672 -17.734 5.379 1 98 113 ALA B CA 1
ATOM 2106 C C . ALA B 1 113 ? -11.695 -18.516 4.562 1 98 113 ALA B C 1
ATOM 2108 O O . ALA B 1 113 ? -11.609 -19.75 4.473 1 98 113 ALA B O 1
ATOM 2109 N N . GLN B 1 114 ? -12.633 -17.844 4.008 1 97.5 114 GLN B N 1
ATOM 2110 C CA . GLN B 1 114 ? -13.602 -18.484 3.133 1 97.5 114 GLN B CA 1
ATOM 2111 C C . GLN B 1 114 ? -12.922 -19.125 1.925 1 97.5 114 GLN B C 1
ATOM 2113 O O . GLN B 1 114 ? -13.25 -20.234 1.541 1 97.5 114 GLN B O 1
ATOM 2118 N N . ALA B 1 115 ? -12.008 -18.391 1.337 1 98.19 115 ALA B N 1
ATOM 2119 C CA . ALA B 1 115 ? -11.281 -18.906 0.18 1 98.19 115 ALA B CA 1
ATOM 2120 C C . ALA B 1 115 ? -10.5 -20.156 0.54 1 98.19 115 ALA B C 1
ATOM 2122 O O . ALA B 1 115 ? -10.391 -21.078 -0.271 1 98.19 115 ALA B O 1
ATOM 2123 N N . ARG B 1 116 ? -9.898 -20.156 1.715 1 97.94 116 ARG B N 1
ATOM 2124 C CA . ARG B 1 116 ? -9.195 -21.344 2.197 1 97.94 116 ARG B CA 1
ATOM 2125 C C . ARG B 1 116 ? -10.156 -22.516 2.33 1 97.94 116 ARG B C 1
ATOM 2127 O O . ARG B 1 116 ? -9.836 -23.625 1.907 1 97.94 116 ARG B O 1
ATOM 2134 N N . ALA B 1 117 ? -11.305 -22.25 2.924 1 97.19 117 ALA B N 1
ATOM 2135 C CA . ALA B 1 117 ? -12.32 -23.281 3.1 1 97.19 117 ALA B CA 1
ATOM 2136 C C . ALA B 1 117 ? -12.797 -23.812 1.752 1 97.19 117 ALA B C 1
ATOM 2138 O O . ALA B 1 117 ? -13.109 -25 1.619 1 97.19 117 ALA B O 1
ATOM 2139 N N . ASP B 1 118 ? -12.812 -22.938 0.779 1 96.94 118 ASP B N 1
ATOM 2140 C CA . ASP B 1 118 ? -13.25 -23.281 -0.57 1 96.94 118 ASP B CA 1
ATOM 2141 C C . ASP B 1 118 ? -12.148 -24.016 -1.334 1 96.94 118 ASP B C 1
ATOM 2143 O O . ASP B 1 118 ? -12.359 -24.469 -2.457 1 96.94 118 ASP B O 1
ATOM 2147 N N . GLY B 1 119 ? -10.992 -24.094 -0.791 1 97.56 119 GLY B N 1
ATOM 2148 C CA . GLY B 1 119 ? -9.867 -24.766 -1.434 1 97.56 119 GLY B CA 1
ATOM 2149 C C . GLY B 1 119 ? -9.25 -23.953 -2.555 1 97.56 119 GLY B C 1
ATOM 2150 O O . GLY B 1 119 ? -8.648 -24.5 -3.473 1 97.56 119 GLY B O 1
ATOM 2151 N N . GLU B 1 120 ? -9.359 -22.594 -2.471 1 98.12 120 GLU B N 1
ATOM 2152 C CA . GLU B 1 120 ? -8.953 -21.734 -3.582 1 98.12 120 GLU B CA 1
ATOM 2153 C C . GLU B 1 120 ? -7.531 -21.234 -3.389 1 98.12 120 GLU B C 1
ATOM 2155 O O . GLU B 1 120 ? -6.891 -20.781 -4.344 1 98.12 120 GLU B O 1
ATOM 2160 N N . LEU B 1 121 ? -7.02 -21.266 -2.191 1 98.19 121 LEU B N 1
ATOM 2161 C CA . LEU B 1 121 ? -5.766 -20.578 -1.891 1 98.19 121 LEU B CA 1
ATOM 2162 C C . LEU B 1 121 ? -4.578 -21.516 -2.113 1 98.19 121 LEU B C 1
ATOM 2164 O O . LEU B 1 121 ? -4.629 -22.688 -1.749 1 98.19 121 LEU B O 1
ATOM 2168 N N . ARG B 1 122 ? -3.557 -21.047 -2.713 1 97.5 122 ARG B N 1
ATOM 2169 C CA . ARG B 1 122 ? -2.285 -21.75 -2.748 1 97.5 122 ARG B CA 1
ATOM 2170 C C . ARG B 1 122 ? -1.655 -21.812 -1.36 1 97.5 122 ARG B C 1
ATOM 2172 O O . ARG B 1 122 ? -2.062 -21.094 -0.454 1 97.5 122 ARG B O 1
ATOM 2179 N N . ASP B 1 123 ? -0.605 -22.562 -1.24 1 96.62 123 ASP B N 1
ATOM 2180 C CA . ASP B 1 123 ? 0.093 -22.688 0.035 1 96.62 123 ASP B CA 1
ATOM 2181 C C . ASP B 1 123 ? 0.801 -21.391 0.41 1 96.62 123 ASP B C 1
ATOM 2183 O O . ASP B 1 123 ? 1.194 -20.609 -0.466 1 96.62 123 ASP B O 1
ATOM 2187 N N . GLY B 1 124 ? 0.839 -21.109 1.656 1 96.19 124 GLY B N 1
ATOM 2188 C CA . GLY B 1 124 ? 1.638 -20 2.127 1 96.19 124 GLY B CA 1
ATOM 2189 C C . GLY B 1 124 ? 0.823 -18.734 2.348 1 96.19 124 GLY B C 1
ATOM 2190 O O . GLY B 1 124 ? 1.377 -17.672 2.662 1 96.19 124 GLY B O 1
ATOM 2191 N N . ILE B 1 125 ? -0.506 -18.906 2.227 1 97.69 125 ILE B N 1
ATOM 2192 C CA . ILE B 1 125 ? -1.368 -17.734 2.422 1 97.69 125 ILE B CA 1
ATOM 2193 C C . ILE B 1 125 ? -2.098 -17.859 3.758 1 97.69 125 ILE B C 1
ATOM 2195 O O . ILE B 1 125 ? -2.707 -18.891 4.051 1 97.69 125 ILE B O 1
ATOM 2199 N N . ASP B 1 126 ? -1.973 -16.781 4.555 1 95.69 126 ASP B N 1
ATOM 2200 C CA . ASP B 1 126 ? -2.674 -16.766 5.836 1 95.69 126 ASP B CA 1
ATOM 2201 C C . ASP B 1 126 ? -3.26 -15.375 6.109 1 95.69 126 ASP B C 1
ATOM 2203 O O . ASP B 1 126 ? -3.377 -14.555 5.199 1 95.69 126 ASP B O 1
ATOM 2207 N N . THR B 1 127 ? -3.736 -15.156 7.348 1 92.62 127 THR B N 1
ATOM 2208 C CA . THR B 1 127 ? -4.5 -13.953 7.664 1 92.62 127 THR B CA 1
ATOM 2209 C C . THR B 1 127 ? -3.607 -12.719 7.617 1 92.62 127 THR B C 1
ATOM 2211 O O . THR B 1 127 ? -4.094 -11.602 7.441 1 92.62 127 THR B O 1
ATOM 2214 N N . ARG B 1 128 ? -2.34 -12.93 7.719 1 95.31 128 ARG B N 1
ATOM 2215 C CA . ARG B 1 128 ? -1.416 -11.805 7.672 1 95.31 128 ARG B CA 1
ATOM 2216 C C . ARG B 1 128 ? -1.428 -11.141 6.297 1 95.31 128 ARG B C 1
ATOM 2218 O O . ARG B 1 128 ? -1.057 -9.977 6.156 1 95.31 128 ARG B O 1
ATOM 2225 N N . HIS B 1 129 ? -1.858 -11.859 5.297 1 98.38 129 HIS B N 1
ATOM 2226 C CA . HIS B 1 129 ? -1.905 -11.328 3.939 1 98.38 129 HIS B CA 1
ATOM 2227 C C . HIS B 1 129 ? -3.02 -10.297 3.791 1 98.38 129 HIS B C 1
ATOM 2229 O O . HIS B 1 129 ? -3.021 -9.516 2.838 1 98.38 129 HIS B O 1
ATOM 2235 N N . ALA B 1 130 ? -3.943 -10.289 4.758 1 98.38 130 ALA B N 1
ATOM 2236 C CA . ALA B 1 130 ? -4.98 -9.258 4.762 1 98.38 130 ALA B CA 1
ATOM 2237 C C . ALA B 1 130 ? -4.367 -7.867 4.883 1 98.38 130 ALA B C 1
ATOM 2239 O O . ALA B 1 130 ? -4.777 -6.941 4.18 1 98.38 130 ALA B O 1
ATOM 2240 N N . ALA B 1 131 ? -3.371 -7.758 5.73 1 97.88 131 ALA B N 1
ATOM 2241 C CA . ALA B 1 131 ? -2.705 -6.473 5.91 1 97.88 131 ALA B CA 1
ATOM 2242 C C . ALA B 1 131 ? -1.991 -6.039 4.633 1 97.88 131 ALA B C 1
ATOM 2244 O O . ALA B 1 131 ? -1.985 -4.855 4.285 1 97.88 131 ALA B O 1
ATOM 2245 N N . VAL B 1 132 ? -1.406 -6.965 3.918 1 98.56 132 VAL B N 1
ATOM 2246 C CA . VAL B 1 132 ? -0.673 -6.664 2.691 1 98.56 132 VAL B CA 1
ATOM 2247 C C . VAL B 1 132 ? -1.647 -6.223 1.602 1 98.56 132 VAL B C 1
ATOM 2249 O O . VAL B 1 132 ? -1.376 -5.27 0.868 1 98.56 132 VAL B O 1
ATOM 2252 N N . ILE B 1 133 ? -2.793 -6.863 1.515 1 98.62 133 ILE B N 1
ATOM 2253 C CA . ILE B 1 133 ? -3.789 -6.527 0.504 1 98.62 133 ILE B CA 1
ATOM 2254 C C . ILE B 1 133 ? -4.355 -5.137 0.785 1 98.62 133 ILE B C 1
ATOM 2256 O O . ILE B 1 133 ? -4.461 -4.309 -0.122 1 98.62 133 ILE B O 1
ATOM 2260 N N . VAL B 1 134 ? -4.703 -4.883 2.053 1 97 134 VAL B N 1
ATOM 2261 C CA . VAL B 1 134 ? -5.16 -3.555 2.447 1 97 134 VAL B CA 1
ATOM 2262 C C . VAL B 1 134 ? -4.09 -2.52 2.113 1 97 134 VAL B C 1
ATOM 2264 O O . VAL B 1 134 ? -4.391 -1.469 1.542 1 97 134 VAL B O 1
ATOM 2267 N N . GLY B 1 135 ? -2.879 -2.861 2.406 1 96.62 135 GLY B N 1
ATOM 2268 C CA . GLY B 1 135 ? -1.76 -1.976 2.129 1 96.62 135 GLY B CA 1
ATOM 2269 C C . GLY B 1 135 ? -1.575 -1.691 0.651 1 96.62 135 GLY B C 1
ATOM 2270 O O . GLY B 1 135 ? -1.278 -0.559 0.264 1 96.62 135 GLY B O 1
ATOM 2271 N N . ALA B 1 136 ? -1.709 -2.684 -0.165 1 98.12 136 ALA B N 1
ATOM 2272 C CA . ALA B 1 136 ? -1.551 -2.514 -1.606 1 98.12 136 ALA B CA 1
ATOM 2273 C C . ALA B 1 136 ? -2.549 -1.496 -2.152 1 98.12 136 ALA B C 1
ATOM 2275 O O . ALA B 1 136 ? -2.184 -0.619 -2.939 1 98.12 136 ALA B O 1
ATOM 2276 N N . ILE B 1 137 ? -3.768 -1.567 -1.691 1 96.5 137 ILE B N 1
ATOM 2277 C CA . ILE B 1 137 ? -4.805 -0.65 -2.152 1 96.5 137 ILE B CA 1
ATOM 2278 C C . ILE B 1 137 ? -4.488 0.767 -1.681 1 96.5 137 ILE B C 1
ATOM 2280 O O . ILE B 1 137 ? -4.48 1.707 -2.479 1 96.5 137 ILE B O 1
ATOM 2284 N N . GLU B 1 138 ? -4.168 0.872 -0.477 1 92.38 138 GLU B N 1
ATOM 2285 C CA . GLU B 1 138 ? -3.895 2.182 0.108 1 92.38 138 GLU B CA 1
ATOM 2286 C C . GLU B 1 138 ? -2.637 2.801 -0.494 1 92.38 138 GLU B C 1
ATOM 2288 O O . GLU B 1 138 ? -2.602 4.004 -0.77 1 92.38 138 GLU B O 1
ATOM 2293 N N . GLY B 1 139 ? -1.621 1.979 -0.625 1 93.56 139 GLY B N 1
ATOM 2294 C CA . GLY B 1 139 ? -0.393 2.48 -1.224 1 93.56 139 GLY B CA 1
ATOM 2295 C C . GLY B 1 139 ? -0.581 2.977 -2.645 1 93.56 139 GLY B C 1
ATOM 2296 O O . GLY B 1 139 ? 0.04 3.961 -3.051 1 93.56 139 GLY B O 1
ATOM 2297 N N . CYS B 1 140 ? -1.404 2.322 -3.396 1 95.44 140 CYS B N 1
ATOM 2298 C CA . CYS B 1 140 ? -1.721 2.797 -4.738 1 95.44 140 CYS B CA 1
ATOM 2299 C C . CYS B 1 140 ? -2.441 4.137 -4.688 1 95.44 140 CYS B C 1
ATOM 2301 O O . CYS B 1 140 ? -2.17 5.023 -5.5 1 95.44 140 CYS B O 1
ATOM 2303 N N . LEU B 1 141 ? -3.297 4.281 -3.689 1 92.06 141 LEU B N 1
ATOM 2304 C CA . LEU B 1 141 ? -3.979 5.559 -3.514 1 92.06 141 LEU B CA 1
ATOM 2305 C C . LEU B 1 141 ? -2.979 6.672 -3.225 1 92.06 141 LEU B C 1
ATOM 2307 O O . LEU B 1 141 ? -3.062 7.754 -3.809 1 92.06 141 LEU B O 1
ATOM 2311 N N . VAL B 1 142 ? -2.041 6.41 -2.379 1 88.06 142 VAL B N 1
ATOM 2312 C CA . VAL B 1 142 ? -1.029 7.395 -2.01 1 88.06 142 VAL B CA 1
ATOM 2313 C C . VAL B 1 142 ? -0.239 7.812 -3.248 1 88.06 142 VAL B C 1
ATOM 2315 O O . VAL B 1 142 ? 0.005 9 -3.465 1 88.06 142 VAL B O 1
ATOM 2318 N N . GLN B 1 143 ? 0.11 6.863 -4.047 1 91.5 143 GLN B N 1
ATOM 2319 C CA . GLN B 1 143 ? 0.868 7.164 -5.254 1 91.5 143 GLN B CA 1
ATOM 2320 C C . GLN B 1 143 ? 0.054 8.031 -6.215 1 91.5 143 GLN B C 1
ATOM 2322 O O . GLN B 1 143 ? 0.6 8.914 -6.875 1 91.5 143 GLN B O 1
ATOM 2327 N N . THR B 1 144 ? -1.217 7.727 -6.293 1 91.25 144 THR B N 1
ATOM 2328 C CA . THR B 1 144 ? -2.086 8.492 -7.176 1 91.25 144 THR B CA 1
ATOM 2329 C C . THR B 1 144 ? -2.17 9.953 -6.723 1 91.25 144 THR B C 1
ATOM 2331 O O . THR B 1 144 ? -2.25 10.859 -7.551 1 91.25 144 THR B O 1
ATOM 2334 N N . LEU B 1 145 ? -2.062 10.18 -5.473 1 84.31 145 LEU B N 1
ATOM 2335 C CA . LEU B 1 145 ? -2.115 11.523 -4.918 1 84.31 145 LEU B CA 1
ATOM 2336 C C . LEU B 1 145 ? -0.776 12.234 -5.086 1 84.31 145 LEU B C 1
ATOM 2338 O O . LEU B 1 145 ? -0.731 13.461 -5.234 1 84.31 145 LEU B O 1
ATOM 2342 N N . ALA B 1 146 ? 0.258 11.469 -5.102 1 84.25 146 ALA B N 1
ATOM 2343 C CA . ALA B 1 146 ? 1.604 12.031 -5.184 1 84.25 146 ALA B CA 1
ATOM 2344 C C . ALA B 1 146 ? 2.027 12.242 -6.633 1 84.25 146 ALA B C 1
ATOM 2346 O O . ALA B 1 146 ? 2.852 13.109 -6.93 1 84.25 146 ALA B O 1
ATOM 2347 N N . ASP B 1 147 ? 1.508 11.43 -7.527 1 89.31 147 ASP B N 1
ATOM 2348 C CA . ASP B 1 147 ? 1.923 11.406 -8.93 1 89.31 147 ASP B CA 1
ATOM 2349 C C . ASP B 1 147 ? 0.713 11.438 -9.859 1 89.31 147 ASP B C 1
ATOM 2351 O O . ASP B 1 147 ? 0.017 10.438 -10.016 1 89.31 147 ASP B O 1
ATOM 2355 N N . PRO B 1 148 ? 0.516 12.516 -10.5 1 87.88 148 PRO B N 1
ATOM 2356 C CA . PRO B 1 148 ? -0.657 12.664 -11.367 1 87.88 148 PRO B CA 1
ATOM 2357 C C . PRO B 1 148 ? -0.651 11.672 -12.531 1 87.88 148 PRO B C 1
ATOM 2359 O O . PRO B 1 148 ? -1.685 11.461 -13.172 1 87.88 148 PRO B O 1
ATOM 2362 N N . GLN B 1 149 ? 0.472 11.055 -12.789 1 91.81 149 GLN B N 1
ATOM 2363 C CA . GLN B 1 149 ? 0.553 10.109 -13.891 1 91.81 149 GLN B CA 1
ATOM 2364 C C . GLN B 1 149 ? 0.043 8.734 -13.469 1 91.81 149 GLN B C 1
ATOM 2366 O O . GLN B 1 149 ? -0.15 7.852 -14.312 1 91.81 149 GLN B O 1
ATOM 2371 N N . VAL B 1 150 ? -0.229 8.609 -12.203 1 94.06 150 VAL B N 1
ATOM 2372 C CA . VAL B 1 150 ? -0.741 7.336 -11.695 1 94.06 150 VAL B CA 1
ATOM 2373 C C . VAL B 1 150 ? -2.252 7.434 -11.5 1 94.06 150 VAL B C 1
ATOM 2375 O O . VAL B 1 150 ? -2.738 8.328 -10.805 1 94.06 150 VAL B O 1
ATOM 2378 N N . SER B 1 151 ? -2.959 6.543 -12.102 1 94.94 151 SER B N 1
ATOM 2379 C CA . SER B 1 151 ? -4.406 6.445 -11.961 1 94.94 151 SER B CA 1
ATOM 2380 C C . SER B 1 151 ? -4.801 5.223 -11.141 1 94.94 151 SER B C 1
ATOM 2382 O O . SER B 1 151 ? -4.477 4.09 -11.508 1 94.94 151 SER B O 1
ATOM 2384 N N . LEU B 1 152 ? -5.551 5.539 -10.094 1 95.69 152 LEU B N 1
ATOM 2385 C CA . LEU B 1 152 ? -5.977 4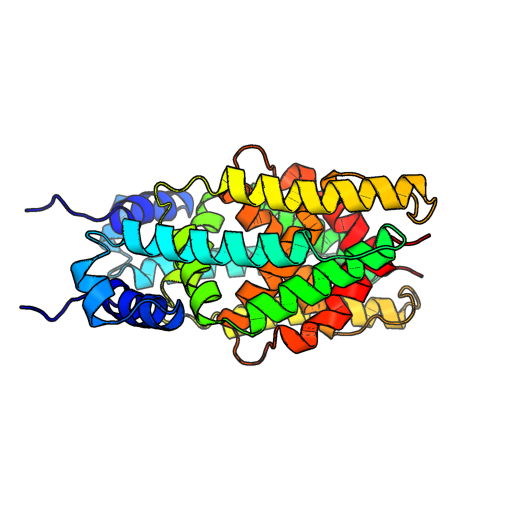.426 -9.25 1 95.69 152 LEU B CA 1
ATOM 2386 C C . LEU B 1 152 ? -6.871 3.465 -10.023 1 95.69 152 LEU B C 1
ATOM 2388 O O . LEU B 1 152 ? -6.762 2.248 -9.867 1 95.69 152 LEU B O 1
ATOM 2392 N N . ARG B 1 153 ? -7.715 3.992 -10.898 1 95.81 153 ARG B N 1
ATOM 2393 C CA . ARG B 1 153 ? -8.617 3.158 -11.688 1 95.81 153 ARG B CA 1
ATOM 2394 C C . ARG B 1 153 ? -7.836 2.223 -12.609 1 95.81 153 ARG B C 1
ATOM 2396 O O . ARG B 1 153 ? -8.227 1.072 -12.805 1 95.81 153 ARG B O 1
ATOM 2403 N N . ASP B 1 154 ? -6.727 2.719 -13.125 1 96.69 154 ASP B N 1
ATOM 2404 C CA . ASP B 1 154 ? -5.902 1.912 -14.023 1 96.69 154 ASP B CA 1
ATOM 2405 C C . ASP B 1 154 ? -5.18 0.807 -13.258 1 96.69 154 ASP B C 1
ATOM 2407 O O . ASP B 1 154 ? -4.652 -0.129 -13.859 1 96.69 154 ASP B O 1
ATOM 2411 N N . LEU B 1 155 ? -5.203 0.887 -11.93 1 97.69 155 LEU B N 1
ATOM 2412 C CA . LEU B 1 155 ? -4.477 -0.098 -11.133 1 97.69 155 LEU B CA 1
ATOM 2413 C C . LEU B 1 155 ? -5.426 -1.148 -10.57 1 97.69 155 LEU B C 1
ATOM 2415 O O . LEU B 1 155 ? -4.996 -2.07 -9.875 1 97.69 155 LEU B O 1
ATOM 2419 N N . ALA B 1 156 ? -6.711 -1.036 -10.914 1 97.88 156 ALA B N 1
ATOM 2420 C CA . ALA B 1 156 ? -7.676 -2.006 -10.406 1 97.88 156 ALA B CA 1
ATOM 2421 C C . ALA B 1 156 ? -7.324 -3.422 -10.852 1 97.88 156 ALA B C 1
ATOM 2423 O O . ALA B 1 156 ? -7.27 -4.344 -10.039 1 97.88 156 ALA B O 1
ATOM 2424 N N . ASP B 1 157 ? -7.035 -3.57 -12.117 1 98.06 157 ASP B N 1
ATOM 2425 C CA . ASP B 1 157 ? -6.73 -4.898 -12.641 1 98.06 157 ASP B CA 1
ATOM 2426 C C . ASP B 1 157 ? -5.398 -5.41 -12.102 1 98.06 157 ASP B C 1
ATOM 2428 O O . ASP B 1 157 ? -5.305 -6.547 -11.641 1 98.06 157 ASP B O 1
ATOM 2432 N N . PRO B 1 158 ? -4.352 -4.594 -12.117 1 98.44 158 PRO B N 1
ATOM 2433 C CA . PRO B 1 158 ? -3.096 -5.035 -11.5 1 98.44 158 PRO B CA 1
ATOM 2434 C C . PRO B 1 158 ? -3.266 -5.434 -10.039 1 98.44 158 PRO B C 1
ATOM 2436 O O . PRO B 1 158 ? -2.635 -6.391 -9.578 1 98.44 158 PRO B O 1
ATOM 2439 N N . LEU B 1 159 ? -4.09 -4.738 -9.32 1 98.75 159 LEU B N 1
ATOM 2440 C CA . LEU B 1 159 ? -4.359 -5.078 -7.93 1 98.75 159 LEU B CA 1
ATOM 2441 C C . LEU B 1 159 ? -5.035 -6.441 -7.824 1 98.75 159 LEU B C 1
ATOM 2443 O O . LEU B 1 159 ? -4.648 -7.27 -6.996 1 98.75 159 LEU B O 1
ATOM 2447 N N . VAL B 1 160 ? -5.98 -6.656 -8.664 1 98.62 160 VAL B N 1
ATOM 2448 C CA . VAL B 1 160 ? -6.676 -7.938 -8.648 1 98.62 160 VAL B CA 1
ATOM 2449 C C . VAL B 1 160 ? -5.711 -9.055 -9.047 1 98.62 160 VAL B C 1
ATOM 2451 O O . VAL B 1 160 ? -5.691 -10.117 -8.422 1 98.62 160 VAL B O 1
ATOM 2454 N N . GLN B 1 161 ? -4.895 -8.82 -10.039 1 98.12 161 GLN B N 1
ATOM 2455 C CA . GLN B 1 161 ? -3.943 -9.82 -10.508 1 98.12 161 GLN B CA 1
ATOM 2456 C C . GLN B 1 161 ? -2.965 -10.203 -9.398 1 98.12 161 GLN B C 1
ATOM 2458 O O . GLN B 1 161 ? -2.607 -11.375 -9.258 1 98.12 161 GLN B O 1
ATOM 2463 N N . LEU B 1 162 ? -2.588 -9.227 -8.648 1 98.25 162 LEU B N 1
ATOM 2464 C CA . LEU B 1 162 ? -1.618 -9.5 -7.59 1 98.25 162 LEU B CA 1
ATOM 2465 C C . LEU B 1 162 ? -2.312 -10.023 -6.336 1 98.25 162 LEU B C 1
ATOM 2467 O O . LEU B 1 162 ? -1.957 -11.086 -5.824 1 98.25 162 LEU B O 1
ATOM 2471 N N . CYS B 1 163 ? -3.373 -9.414 -5.863 1 98.56 163 CYS B N 1
ATOM 2472 C CA . CYS B 1 163 ? -3.953 -9.648 -4.547 1 98.56 163 CYS B CA 1
ATOM 2473 C C . CYS B 1 163 ? -4.934 -10.812 -4.582 1 98.56 163 CYS B C 1
ATOM 2475 O O . CYS B 1 163 ? -5.27 -11.375 -3.541 1 98.56 163 CYS B O 1
ATOM 2477 N N . VAL B 1 164 ? -5.418 -11.164 -5.75 1 98.56 164 VAL B N 1
ATOM 2478 C CA . VAL B 1 164 ? -6.41 -12.234 -5.828 1 98.56 164 VAL B CA 1
ATOM 2479 C C . VAL B 1 164 ? -5.844 -13.398 -6.633 1 98.56 164 VAL B C 1
ATOM 2481 O O . VAL B 1 164 ? -5.668 -14.5 -6.102 1 98.56 164 VAL B O 1
ATOM 2484 N N . GLU B 1 165 ? -5.426 -13.148 -7.848 1 97.94 165 GLU B N 1
ATOM 2485 C CA . GLU B 1 165 ? -4.891 -14.227 -8.68 1 97.94 165 GLU B CA 1
ATOM 2486 C C . GLU B 1 165 ? -3.549 -14.719 -8.141 1 97.94 165 GLU B C 1
ATOM 2488 O O . GLU B 1 165 ? -3.195 -15.883 -8.312 1 97.94 165 GLU B O 1
ATOM 2493 N N . GLY B 1 166 ? -2.836 -13.805 -7.449 1 97.88 166 GLY B N 1
ATOM 2494 C CA . GLY B 1 166 ? -1.536 -14.156 -6.898 1 97.88 166 GLY B CA 1
ATOM 2495 C C . GLY B 1 166 ? -1.625 -15.102 -5.719 1 97.88 166 GLY B C 1
ATOM 2496 O O . GLY B 1 166 ? -0.624 -15.703 -5.32 1 97.88 166 GLY B O 1
ATOM 2497 N N . ILE B 1 167 ? -2.811 -15.281 -5.199 1 98.06 167 ILE B N 1
ATOM 2498 C CA . ILE B 1 167 ? -2.93 -16.156 -4.039 1 98.06 167 ILE B CA 1
ATOM 2499 C C . ILE B 1 167 ? -3.775 -17.375 -4.395 1 98.06 167 ILE B C 1
ATOM 2501 O O . ILE B 1 167 ? -4.031 -18.234 -3.547 1 98.06 167 ILE B O 1
ATOM 2505 N N . ARG B 1 168 ? -4.207 -17.438 -5.598 1 96.88 168 ARG B N 1
ATOM 2506 C CA . ARG B 1 168 ? -5.027 -18.547 -6.074 1 96.88 168 ARG B CA 1
ATOM 2507 C C . ARG B 1 168 ? -4.172 -19.781 -6.324 1 96.88 168 ARG B C 1
ATOM 2509 O O . ARG B 1 168 ? -3.035 -19.672 -6.785 1 96.88 168 ARG B O 1
ATOM 2516 N N . LYS B 1 169 ? -4.703 -20.984 -6.094 1 93.56 169 LYS B N 1
ATOM 2517 C CA . LYS B 1 169 ? -4.055 -22.266 -6.355 1 93.56 169 LYS B CA 1
ATOM 2518 C C . LYS B 1 169 ? -3.861 -22.484 -7.852 1 93.56 169 LYS B C 1
ATOM 2520 O O . LYS B 1 169 ? -4.734 -22.156 -8.656 1 93.56 169 LYS B O 1
#

Sequence (338 aa):
MFASKGFAAARIEDVAAAAGIAKGSVYLYFDSRDALLSGVFESYSARAATVLGDLGEGSGLTRLTRLVRGIVDLLAAHPDHARVLLDVWASNPPLDLAAMYREYRDAVADLLAQARADGELRDGIDTRHAAVIVGAIEGCLVQTLADPQVSLRDLADPLVQLCVEGIRKMFASKGFAAARIEDVAAAAGIAKGSVYLYFDSRDALLSGVFESYSARAATVLGDLGEGSGLTRLTRLVRGIVDLLAAHPDHARVLLDVWASNPPLDLAAMYREYRDAVADLLAQARADGELRDGIDTRHAAVIVGAIEGCLVQTLADPQVSLRDLADPLVQLCVEGIRK

InterPro domains:
  IPR001647 DNA-binding HTH domain, TetR-type [PF00440] (1-38)
  IPR001647 DNA-binding HTH domain, TetR-type [PS50977] (1-48)
  IPR009057 Homedomain-like superfamily [SSF46689] (1-52)
  IPR036271 Tetracyclin repressor-like, C-terminal domain superfamily [SSF48498] (58-168)
  IPR049445 Transcriptional regulator SbtR-like, C-terminal domain [PF21597] (64-168)
  IPR050109 HTH-type, TetR-like transcriptional regulator [PTHR30055] (2-168)

pLDDT: mean 80.68, std 21.01, range [21.34, 98.75]